Protein AF-A0A7V7HAX6-F1 (afdb_monomer_lite)

Foldseek 3Di:
DDAAPPPRDDDPDDDPHDHDPVVVVVVVVVVVVVVVVVVVVVVVVVVVVVVVVVVVVLVVVCVVCVVDDPPDPDDPDDDDDDDDDDDDDDDPDVCPPVPPPDDVVVVVVSVVCVVVVFDKDWDQPFDADFDQDPVGDTDGDGDTDIDGDHPVVVVVVVVVVVVVVVVVVVVVVVVVVVVVVVVVVVVVVVVVPDDWDWDAQPPPRHIFIPVPFDQDPPPRFGADPVRGGPVPDPVD

Structure (mmCIF, N/CA/C/O backbone):
data_AF-A0A7V7HAX6-F1
#
_entry.id   AF-A0A7V7HAX6-F1
#
loop_
_atom_site.group_PDB
_atom_site.id
_atom_site.type_symbol
_atom_site.label_atom_id
_atom_site.label_alt_id
_atom_site.label_comp_id
_atom_site.label_asym_id
_atom_site.label_entity_id
_atom_site.label_seq_id
_atom_site.pdbx_PDB_ins_code
_atom_site.Cartn_x
_atom_site.Cartn_y
_atom_site.Cartn_z
_atom_site.occupancy
_atom_site.B_iso_or_equiv
_atom_site.auth_seq_id
_atom_site.auth_comp_id
_atom_site.auth_asym_id
_atom_site.auth_atom_id
_atom_site.pdbx_PDB_model_num
ATOM 1 N N . MET A 1 1 ? 20.028 37.940 -22.595 1.00 77.94 1 MET A N 1
ATOM 2 C CA . MET A 1 1 ? 19.256 37.686 -21.357 1.00 77.94 1 MET A CA 1
ATOM 3 C C . MET A 1 1 ? 17.953 37.010 -21.731 1.00 77.94 1 MET A C 1
ATOM 5 O O . MET A 1 1 ? 17.317 37.457 -22.677 1.00 77.94 1 MET A O 1
ATOM 9 N N . TYR A 1 2 ? 17.578 35.944 -21.029 1.00 89.44 2 TYR A N 1
ATOM 10 C CA . TYR A 1 2 ? 16.355 35.184 -21.309 1.00 89.44 2 TYR A CA 1
ATOM 11 C C . TYR A 1 2 ? 15.263 35.606 -20.323 1.00 89.44 2 TYR A C 1
ATOM 13 O O . TYR A 1 2 ? 15.581 36.102 -19.244 1.00 89.44 2 TYR A O 1
ATOM 21 N N . LYS A 1 3 ? 13.986 35.453 -20.682 1.00 93.25 3 LYS A N 1
ATOM 22 C CA . LYS A 1 3 ? 12.850 35.737 -19.789 1.00 93.25 3 LYS A CA 1
ATOM 23 C C . LYS A 1 3 ? 12.198 34.426 -19.361 1.00 93.25 3 LYS A C 1
ATOM 25 O O . LYS A 1 3 ? 11.996 33.544 -20.189 1.00 93.25 3 LYS A O 1
ATOM 30 N N . CYS A 1 4 ? 11.857 34.313 -18.081 1.00 92.94 4 CYS A N 1
ATOM 31 C CA . CYS A 1 4 ? 11.078 33.201 -17.550 1.00 92.94 4 CYS A CA 1
ATOM 32 C C . CYS A 1 4 ? 9.715 33.145 -18.245 1.00 92.94 4 CYS A C 1
ATOM 34 O O . CYS A 1 4 ? 8.978 34.129 -18.211 1.00 92.94 4 CYS A O 1
ATOM 36 N N . ILE A 1 5 ? 9.344 31.990 -18.800 1.00 93.69 5 ILE A N 1
ATOM 37 C CA . ILE A 1 5 ? 8.052 31.818 -19.489 1.00 93.69 5 ILE A CA 1
ATOM 38 C C . ILE A 1 5 ? 6.854 32.083 -18.568 1.00 93.69 5 ILE A C 1
ATOM 40 O O . ILE A 1 5 ? 5.837 32.596 -19.022 1.00 93.69 5 ILE A O 1
ATOM 44 N N . LYS A 1 6 ? 6.958 31.750 -17.275 1.00 91.56 6 LYS A N 1
ATOM 45 C CA . LYS A 1 6 ? 5.835 31.889 -16.335 1.00 91.56 6 LYS A CA 1
ATOM 46 C C . LYS A 1 6 ? 5.646 33.309 -15.801 1.00 91.56 6 LYS A C 1
ATOM 48 O O . LYS A 1 6 ? 4.515 33.755 -15.683 1.00 91.56 6 LYS A O 1
ATOM 53 N N . CYS A 1 7 ? 6.726 33.998 -15.430 1.00 94.44 7 CYS A N 1
ATOM 54 C CA . CYS A 1 7 ? 6.638 35.286 -14.723 1.00 94.44 7 CYS A CA 1
ATOM 55 C C . CYS A 1 7 ? 7.358 36.449 -15.416 1.00 94.44 7 CYS A C 1
ATOM 57 O O . CYS A 1 7 ? 7.378 37.554 -14.888 1.00 94.44 7 CYS A O 1
ATOM 59 N N . GLY A 1 8 ? 8.012 36.215 -16.557 1.00 93.25 8 GLY A N 1
ATOM 60 C CA . GLY A 1 8 ? 8.711 37.248 -17.327 1.00 93.25 8 GLY A CA 1
ATOM 61 C C . GLY A 1 8 ? 10.043 37.741 -16.744 1.00 93.25 8 GLY A C 1
ATOM 62 O O . GLY A 1 8 ? 10.732 38.507 -17.419 1.00 93.25 8 GLY A O 1
ATOM 63 N N . LYS A 1 9 ? 10.444 37.304 -15.538 1.00 95.06 9 LYS A N 1
ATOM 64 C CA . LYS A 1 9 ? 11.720 37.694 -14.900 1.00 95.06 9 LYS A CA 1
ATOM 65 C C . LYS A 1 9 ? 12.932 37.302 -15.753 1.00 95.06 9 LYS A C 1
ATOM 67 O O . LYS A 1 9 ? 12.943 36.228 -16.355 1.00 95.06 9 LYS A O 1
ATOM 72 N N . LEU A 1 10 ? 13.959 38.154 -15.770 1.00 94.94 10 LEU A N 1
ATOM 73 C CA . LEU A 1 10 ? 15.209 37.886 -16.483 1.00 94.94 10 LEU A CA 1
ATOM 74 C C . LEU A 1 10 ? 15.988 36.757 -15.797 1.00 94.94 10 LEU A C 1
ATOM 76 O O . LEU A 1 10 ? 16.133 36.734 -14.578 1.00 94.94 10 LEU A O 1
ATOM 80 N N . ILE A 1 11 ? 16.484 35.820 -16.595 1.00 93.75 11 ILE A N 1
ATOM 81 C CA . ILE A 1 11 ? 17.249 34.648 -16.173 1.00 93.75 11 ILE A CA 1
ATOM 82 C C . ILE A 1 11 ? 18.571 34.601 -16.942 1.00 93.75 11 ILE A C 1
ATOM 84 O O . ILE A 1 11 ? 18.633 34.866 -18.148 1.00 93.75 11 ILE A O 1
ATOM 88 N N . ASN A 1 12 ? 19.636 34.257 -16.218 1.00 89.50 12 ASN A N 1
ATOM 89 C CA . ASN A 1 12 ? 21.004 34.243 -16.742 1.00 89.50 12 ASN A CA 1
ATOM 90 C C . ASN A 1 12 ? 21.348 32.959 -17.511 1.00 89.50 12 ASN A C 1
ATOM 92 O O . ASN A 1 12 ? 22.416 32.878 -18.108 1.00 89.50 12 ASN A O 1
ATOM 96 N N . ILE A 1 13 ? 20.454 31.967 -17.520 1.00 81.69 13 ILE A N 1
ATOM 97 C CA . ILE A 1 13 ? 20.690 30.666 -18.150 1.00 81.69 13 ILE A CA 1
ATOM 98 C C . ILE A 1 13 ? 20.006 30.640 -19.527 1.00 81.69 13 ILE A C 1
ATOM 100 O O . ILE A 1 13 ? 18.793 30.862 -19.597 1.00 81.69 13 ILE A O 1
ATOM 104 N N . PRO A 1 14 ? 20.744 30.369 -20.618 1.00 78.50 14 PRO A N 1
ATOM 105 C CA . PRO A 1 14 ? 20.179 30.251 -21.954 1.00 78.50 14 PRO A CA 1
ATOM 106 C C . PRO A 1 14 ? 19.340 28.983 -22.100 1.00 78.50 14 PRO A C 1
ATOM 108 O O . PRO A 1 14 ? 19.866 27.877 -22.161 1.00 78.50 14 PRO A O 1
ATOM 111 N N . SER A 1 15 ? 18.019 29.141 -22.165 1.00 81.12 15 SER A N 1
ATOM 112 C CA . SER A 1 15 ? 17.103 28.077 -22.575 1.00 81.12 15 SER A CA 1
ATOM 113 C C . SER A 1 15 ? 15.781 28.675 -23.039 1.00 81.12 15 SER A C 1
ATOM 115 O O . SER A 1 15 ? 15.213 29.552 -22.387 1.00 81.12 15 SER A O 1
ATOM 117 N N . HIS A 1 16 ? 15.279 28.167 -24.165 1.00 76.44 16 HIS A N 1
ATOM 118 C CA . HIS A 1 16 ? 13.993 28.568 -24.734 1.00 76.44 16 HIS A CA 1
ATOM 119 C C . HIS A 1 16 ? 12.799 28.190 -23.847 1.00 76.44 16 HIS A C 1
ATOM 121 O O . HIS A 1 16 ? 11.740 28.777 -24.015 1.00 76.44 16 HIS A O 1
ATOM 127 N N . ASN A 1 17 ? 12.983 27.279 -22.881 1.00 83.75 17 ASN A N 1
ATOM 128 C CA . ASN A 1 17 ? 11.943 26.795 -21.967 1.00 83.75 17 ASN A CA 1
ATOM 129 C C . ASN A 1 17 ? 12.276 27.040 -20.485 1.00 83.75 17 ASN A C 1
ATOM 131 O O . ASN A 1 17 ? 11.742 26.363 -19.607 1.00 83.75 17 ASN A O 1
ATOM 135 N N . ALA A 1 18 ? 13.193 27.956 -20.168 1.00 84.62 18 ALA A N 1
ATOM 136 C CA . ALA A 1 18 ? 13.604 28.138 -18.782 1.00 84.62 18 ALA A CA 1
ATOM 137 C C . ALA A 1 18 ? 12.524 28.828 -17.928 1.00 84.62 18 ALA A C 1
ATOM 139 O O . ALA A 1 18 ? 12.100 29.958 -18.174 1.00 84.62 18 ALA A O 1
ATOM 140 N N . THR A 1 19 ? 12.123 28.145 -16.859 1.00 88.31 19 THR A N 1
ATOM 141 C CA . THR A 1 19 ? 11.412 28.713 -15.708 1.00 88.31 19 THR A CA 1
ATOM 142 C C . THR A 1 19 ? 12.408 29.183 -14.651 1.00 88.31 19 THR A C 1
ATOM 144 O O . THR A 1 19 ? 13.382 28.489 -14.368 1.00 88.31 19 THR A O 1
ATOM 147 N N . CYS A 1 20 ? 12.164 30.341 -14.031 1.00 91.38 20 CYS A N 1
ATOM 148 C CA . CYS A 1 20 ? 12.994 30.808 -12.921 1.00 91.38 20 CYS A CA 1
ATOM 149 C C . CYS A 1 20 ? 12.817 29.921 -11.676 1.00 91.38 20 CYS A C 1
ATOM 151 O O . CYS A 1 20 ? 11.781 29.277 -11.494 1.00 91.38 20 CYS A O 1
ATOM 153 N N . GLN A 1 21 ? 13.824 29.926 -10.800 1.00 87.94 21 GLN A N 1
ATOM 154 C CA . GLN A 1 21 ? 13.854 29.106 -9.586 1.00 87.94 21 GLN A CA 1
ATOM 155 C C . GLN A 1 21 ? 12.632 29.336 -8.685 1.00 87.94 21 GLN A C 1
ATOM 157 O O . GLN A 1 21 ? 12.064 28.378 -8.173 1.00 87.94 21 GLN A O 1
ATOM 162 N N . GLU A 1 22 ? 12.170 30.580 -8.552 1.00 88.38 22 GLU A N 1
ATOM 163 C CA . GLU A 1 22 ? 10.963 30.902 -7.782 1.00 88.38 22 GLU A CA 1
ATOM 164 C C . GLU A 1 22 ? 9.704 30.244 -8.362 1.00 88.38 22 GLU A C 1
ATOM 166 O O . GLU A 1 22 ? 8.921 29.661 -7.620 1.00 88.38 22 GLU A O 1
ATOM 171 N N . CYS A 1 23 ? 9.518 30.272 -9.686 1.00 86.75 23 CYS A N 1
ATOM 172 C CA . CYS A 1 23 ? 8.376 29.622 -10.333 1.00 86.75 23 CYS A CA 1
ATOM 173 C C . CYS A 1 23 ? 8.437 28.093 -10.227 1.00 86.75 23 CYS A C 1
ATOM 175 O O . CYS A 1 23 ? 7.394 27.441 -10.155 1.00 86.75 23 CYS A O 1
ATOM 177 N N . VAL A 1 24 ? 9.642 27.517 -10.213 1.00 88.88 24 VAL A N 1
ATOM 178 C CA . VAL A 1 24 ? 9.836 26.084 -9.953 1.00 88.88 24 VAL A CA 1
ATOM 179 C C . VAL A 1 24 ? 9.439 25.753 -8.513 1.00 88.88 24 VAL A C 1
ATOM 181 O O . VAL A 1 24 ? 8.659 24.826 -8.294 1.00 88.88 24 VAL A O 1
ATOM 184 N N . LEU A 1 25 ? 9.896 26.541 -7.537 1.00 86.19 25 LEU A N 1
ATOM 185 C CA . LEU A 1 25 ? 9.540 26.364 -6.127 1.00 86.19 25 LEU A CA 1
ATOM 186 C C . LEU A 1 25 ? 8.038 26.557 -5.873 1.00 86.19 25 LEU A C 1
ATOM 188 O O . LEU A 1 25 ? 7.446 25.744 -5.168 1.00 86.19 25 LEU A O 1
ATOM 192 N N . ALA A 1 26 ? 7.408 27.554 -6.501 1.00 85.69 26 ALA A N 1
ATOM 193 C CA . ALA A 1 26 ? 5.964 27.777 -6.421 1.00 85.69 26 ALA A CA 1
ATOM 194 C C . ALA A 1 26 ? 5.180 26.552 -6.918 1.00 85.69 26 ALA A C 1
ATOM 196 O O . ALA A 1 26 ? 4.357 26.015 -6.183 1.00 85.69 26 ALA A O 1
ATOM 197 N N . SER A 1 27 ? 5.529 26.015 -8.096 1.00 86.81 27 SER A N 1
ATOM 198 C CA . SER A 1 27 ? 4.878 24.802 -8.620 1.00 86.81 27 SER A CA 1
ATOM 199 C C . SER A 1 27 ? 5.110 23.555 -7.755 1.00 86.81 27 SER A C 1
ATOM 201 O O . SER A 1 27 ? 4.263 22.666 -7.696 1.00 86.81 27 SER A O 1
ATOM 203 N N . SER A 1 28 ? 6.243 23.485 -7.050 1.00 87.75 28 SER A N 1
ATOM 204 C CA . SER A 1 28 ? 6.523 22.415 -6.088 1.00 87.75 28 SER A CA 1
ATOM 205 C C . SER A 1 28 ? 5.643 22.531 -4.839 1.00 87.75 28 SER A C 1
ATOM 207 O O . SER A 1 28 ? 5.115 21.523 -4.367 1.00 87.75 28 SER A O 1
ATOM 209 N N . ASN A 1 29 ? 5.437 23.746 -4.324 1.00 87.00 29 ASN A N 1
ATOM 210 C CA . ASN A 1 29 ? 4.571 23.991 -3.170 1.00 87.00 29 ASN A CA 1
ATOM 211 C C . ASN A 1 29 ? 3.094 23.743 -3.497 1.00 87.00 29 ASN A C 1
ATOM 213 O O . ASN A 1 29 ? 2.444 23.023 -2.745 1.00 87.00 29 ASN A O 1
ATOM 217 N N . GLU A 1 30 ? 2.603 24.222 -4.643 1.00 89.88 30 GLU A N 1
ATOM 218 C CA . GLU A 1 30 ? 1.242 23.932 -5.125 1.00 89.88 30 GLU A CA 1
ATOM 219 C C . GLU A 1 30 ? 1.003 22.419 -5.226 1.00 89.88 30 GLU A C 1
ATOM 221 O O . GLU A 1 30 ? 0.021 21.895 -4.700 1.00 89.88 30 GLU A O 1
ATOM 226 N N . ARG A 1 31 ? 1.958 21.678 -5.807 1.00 86.06 31 ARG A N 1
ATOM 227 C CA . ARG A 1 31 ? 1.877 20.213 -5.899 1.00 86.06 31 ARG A CA 1
ATOM 228 C C . ARG A 1 31 ? 1.865 19.542 -4.522 1.00 86.06 31 ARG A C 1
ATOM 230 O O . ARG A 1 31 ? 1.155 18.557 -4.331 1.00 86.06 31 ARG A O 1
ATOM 237 N N . LYS A 1 32 ? 2.636 20.046 -3.553 1.00 91.31 32 LYS A N 1
ATOM 238 C CA . LYS A 1 32 ? 2.634 19.533 -2.169 1.00 91.31 32 LYS A CA 1
ATOM 239 C C . LYS A 1 32 ? 1.308 19.800 -1.457 1.00 91.31 32 LYS A C 1
ATOM 241 O O . LYS A 1 32 ? 0.845 18.936 -0.716 1.00 91.31 32 LYS A O 1
ATOM 246 N N . GLU A 1 33 ? 0.708 20.970 -1.648 1.00 94.06 33 GLU A N 1
ATOM 247 C CA . GLU A 1 33 ? -0.605 21.294 -1.081 1.00 94.06 33 GLU A CA 1
ATOM 248 C C . GLU A 1 33 ? -1.712 20.442 -1.700 1.00 94.06 33 GLU A C 1
ATOM 250 O O . GLU A 1 33 ? -2.544 19.904 -0.971 1.00 94.06 33 GLU A O 1
ATOM 255 N N . GLU A 1 34 ? -1.667 20.214 -3.014 1.00 93.50 34 GLU A N 1
ATOM 256 C CA . GLU A 1 34 ? -2.608 19.329 -3.700 1.00 93.50 34 GLU A CA 1
ATOM 257 C C . GLU A 1 34 ? -2.522 17.883 -3.178 1.00 93.50 34 GLU A C 1
ATOM 259 O O . GLU A 1 34 ? -3.549 17.248 -2.923 1.00 93.50 34 GLU A O 1
ATOM 264 N N . ILE A 1 35 ? -1.303 17.365 -2.968 1.00 91.12 35 ILE A N 1
ATOM 265 C CA . ILE A 1 35 ? -1.082 16.040 -2.363 1.00 91.12 35 ILE A CA 1
ATOM 266 C C . ILE A 1 35 ? -1.671 15.997 -0.948 1.00 91.12 35 ILE A C 1
ATOM 268 O O . ILE A 1 35 ? -2.450 15.095 -0.643 1.00 91.12 35 ILE A O 1
ATOM 272 N N . ARG A 1 36 ? -1.373 16.999 -0.112 1.00 93.94 36 ARG A N 1
ATOM 273 C CA . ARG A 1 36 ? -1.874 17.084 1.269 1.00 93.94 36 ARG A CA 1
ATOM 274 C C . ARG A 1 36 ? -3.402 17.116 1.324 1.00 93.94 36 ARG A C 1
ATOM 276 O O . ARG A 1 36 ? -4.006 16.401 2.119 1.00 93.94 36 ARG A O 1
ATOM 283 N N . TRP A 1 37 ? -4.037 17.897 0.451 1.00 94.69 37 TRP A N 1
ATOM 284 C CA . TRP A 1 37 ? -5.495 17.971 0.355 1.00 94.69 37 TRP A CA 1
ATOM 285 C C . TRP A 1 37 ? -6.114 16.634 -0.081 1.00 94.69 37 TRP A C 1
ATOM 287 O O . TRP A 1 37 ? -7.119 16.196 0.485 1.00 94.69 37 TRP A O 1
ATOM 297 N N . LYS A 1 38 ? -5.497 15.938 -1.048 1.00 93.56 38 LYS A N 1
ATOM 298 C CA . LYS A 1 38 ? -5.923 14.593 -1.476 1.00 93.56 38 LYS A CA 1
ATOM 299 C C . LYS A 1 38 ? -5.808 13.572 -0.340 1.00 93.56 38 LYS A C 1
ATOM 301 O O . LYS A 1 38 ? -6.722 12.765 -0.156 1.00 93.56 38 LYS A O 1
ATOM 306 N N . GLU A 1 39 ? -4.730 13.621 0.440 1.00 91.62 39 GLU A N 1
ATOM 307 C CA . GLU A 1 39 ? -4.530 12.762 1.612 1.00 91.62 39 GLU A CA 1
ATOM 308 C C . GLU A 1 39 ? -5.562 13.039 2.710 1.00 91.62 39 GLU A C 1
ATOM 310 O O . GLU A 1 39 ? -6.182 12.104 3.218 1.00 91.62 39 GLU A O 1
ATOM 315 N N . GLU A 1 40 ? -5.826 14.308 3.029 1.00 93.31 40 GLU A N 1
ATOM 316 C CA . GLU A 1 40 ? -6.826 14.685 4.029 1.00 93.31 40 GLU A CA 1
ATOM 317 C C . GLU A 1 40 ? -8.239 14.253 3.613 1.00 93.31 40 GLU A C 1
ATOM 319 O O . GLU A 1 40 ? -8.981 13.662 4.404 1.00 93.31 40 GLU A O 1
ATOM 324 N N . LYS A 1 41 ? -8.603 14.465 2.343 1.00 94.62 41 LYS A N 1
ATOM 325 C CA . LYS A 1 41 ? -9.879 13.999 1.790 1.00 94.62 41 LYS A CA 1
ATOM 326 C C . LYS A 1 41 ? -9.999 12.474 1.870 1.00 94.62 41 LYS A C 1
ATOM 328 O O . LYS A 1 41 ? -11.043 11.967 2.279 1.00 94.62 41 LYS A O 1
ATOM 333 N N . SER A 1 42 ? -8.929 11.745 1.550 1.00 92.81 42 SER A N 1
ATOM 334 C CA . SER A 1 42 ? -8.864 10.285 1.689 1.00 92.81 42 SER A CA 1
ATOM 335 C C . SER A 1 42 ? -9.031 9.836 3.147 1.00 92.81 42 SER A C 1
ATOM 337 O O . SER A 1 42 ? -9.803 8.917 3.427 1.00 92.81 42 SER A O 1
ATOM 339 N N . MET A 1 43 ? -8.399 10.525 4.105 1.00 88.56 43 MET A N 1
ATOM 340 C CA . MET A 1 43 ? -8.563 10.250 5.537 1.00 88.56 43 MET A CA 1
ATOM 341 C C . MET A 1 43 ? -9.994 10.495 6.028 1.00 88.56 43 MET A C 1
ATOM 343 O O . MET A 1 43 ? -10.522 9.678 6.787 1.00 88.56 43 MET A O 1
ATOM 347 N N . ARG A 1 44 ? -10.653 11.572 5.579 1.00 86.62 44 ARG A N 1
ATOM 348 C CA . ARG A 1 44 ? -12.062 11.850 5.917 1.00 86.62 44 ARG A CA 1
ATOM 349 C C . ARG A 1 44 ? -12.990 10.761 5.380 1.00 86.62 44 ARG A C 1
ATOM 351 O O . ARG A 1 44 ? -13.843 10.272 6.118 1.00 86.62 44 ARG A O 1
ATOM 358 N N . ILE A 1 45 ? -12.775 10.328 4.137 1.00 89.62 45 ILE A N 1
ATOM 359 C CA . ILE A 1 45 ? -13.531 9.237 3.509 1.00 89.62 45 ILE A CA 1
ATOM 360 C C . ILE A 1 45 ? -13.329 7.923 4.282 1.00 89.62 45 ILE A C 1
ATOM 362 O O . ILE A 1 45 ? -14.310 7.293 4.674 1.00 89.62 45 ILE A O 1
ATOM 366 N N . ARG A 1 46 ? -12.082 7.536 4.590 1.00 87.19 46 ARG A N 1
ATOM 367 C CA . ARG A 1 46 ? -11.784 6.333 5.396 1.00 87.19 46 ARG A CA 1
ATOM 368 C C . ARG A 1 46 ? -12.412 6.393 6.788 1.00 87.19 46 ARG A C 1
ATOM 370 O O . ARG A 1 46 ? -12.959 5.400 7.253 1.00 87.19 46 ARG A O 1
ATOM 377 N N . SER A 1 47 ? -12.372 7.556 7.437 1.00 81.38 47 SER A N 1
ATOM 378 C CA . SER A 1 47 ? -12.990 7.760 8.754 1.00 81.38 47 SER A CA 1
ATOM 379 C C . SER A 1 47 ? -14.511 7.617 8.695 1.00 81.38 47 SER A C 1
ATOM 381 O O . SER A 1 47 ? -15.103 7.028 9.594 1.00 81.38 47 SER A O 1
ATOM 383 N N . SER A 1 48 ? -15.142 8.103 7.622 1.00 83.88 48 SER A N 1
ATOM 384 C CA . SER A 1 48 ? -16.572 7.910 7.377 1.00 83.88 48 SER A CA 1
ATOM 385 C C . SER A 1 48 ? -16.925 6.439 7.152 1.00 83.88 48 SER A C 1
ATOM 387 O O . SER A 1 48 ? -17.882 5.953 7.748 1.00 83.88 48 SER A O 1
ATOM 389 N N . TYR A 1 49 ? -16.147 5.713 6.342 1.00 88.38 49 TYR A N 1
ATOM 390 C CA . TYR A 1 49 ? -16.353 4.277 6.129 1.00 88.38 49 TYR A CA 1
ATOM 391 C C . TYR A 1 49 ? -16.201 3.477 7.422 1.00 88.38 49 TYR A C 1
ATOM 393 O O . TYR A 1 49 ? -17.078 2.680 7.732 1.00 88.38 49 TYR A O 1
ATOM 401 N N . ARG A 1 50 ? -15.168 3.757 8.226 1.00 84.62 50 ARG A N 1
ATOM 402 C CA . ARG A 1 50 ? -14.966 3.091 9.520 1.00 84.62 50 ARG A CA 1
ATOM 403 C C . ARG A 1 50 ? -16.111 3.362 10.498 1.00 84.62 50 ARG A C 1
ATOM 405 O O . ARG A 1 50 ? -16.526 2.457 11.209 1.00 84.62 50 ARG A O 1
ATOM 412 N N . ARG A 1 51 ? -16.655 4.586 10.532 1.00 75.56 51 ARG A N 1
ATOM 413 C CA . ARG A 1 51 ? -17.858 4.884 11.332 1.00 75.56 51 ARG A CA 1
ATOM 414 C C . ARG A 1 51 ? -19.057 4.064 10.864 1.00 75.56 51 ARG A C 1
ATOM 416 O O . ARG A 1 51 ? -19.749 3.500 11.700 1.00 75.56 51 ARG A O 1
ATOM 423 N N . ASN A 1 52 ? -19.283 3.978 9.554 1.00 79.44 52 ASN A N 1
ATOM 424 C CA . ASN A 1 52 ? -20.388 3.195 9.001 1.00 79.44 52 ASN A CA 1
ATOM 425 C C . ASN A 1 52 ? -20.225 1.694 9.278 1.00 79.44 52 ASN A C 1
ATOM 427 O O . ASN A 1 52 ? -21.203 1.033 9.604 1.00 79.44 52 ASN A O 1
ATOM 431 N N . GLU A 1 53 ? -19.002 1.173 9.208 1.00 83.19 53 GLU A N 1
ATOM 432 C CA . GLU A 1 53 ? -18.677 -0.215 9.548 1.00 83.19 53 GLU A CA 1
ATOM 433 C C . GLU A 1 53 ? -18.969 -0.515 11.024 1.00 83.19 53 GLU A C 1
ATOM 435 O O . GLU A 1 53 ? -19.672 -1.475 11.321 1.00 83.19 53 GLU A O 1
ATOM 440 N N . ILE A 1 54 ? -18.550 0.368 11.940 1.00 72.88 54 ILE A N 1
ATOM 441 C CA . ILE A 1 54 ? -18.876 0.260 13.372 1.00 72.88 54 ILE A CA 1
ATOM 442 C C . ILE A 1 54 ? -20.394 0.309 13.595 1.00 72.88 54 ILE A C 1
ATOM 444 O O . ILE A 1 54 ? -20.928 -0.480 14.368 1.00 72.88 54 ILE A O 1
ATOM 448 N N . ILE A 1 55 ? -21.112 1.206 12.908 1.00 71.00 55 ILE A N 1
ATOM 449 C CA . ILE A 1 55 ? -22.579 1.284 12.996 1.00 71.00 55 ILE A CA 1
ATOM 450 C C . ILE A 1 55 ? -23.222 -0.032 12.539 1.00 71.00 55 ILE A C 1
ATOM 452 O O . ILE A 1 55 ? -24.168 -0.496 13.173 1.00 71.00 55 ILE A O 1
ATOM 456 N N . LEU A 1 56 ? -22.727 -0.642 11.459 1.00 80.38 56 LEU A N 1
ATOM 457 C CA . LEU A 1 56 ? -23.226 -1.929 10.971 1.00 80.38 56 LEU A CA 1
ATOM 458 C C . LEU A 1 56 ? -22.907 -3.074 11.937 1.00 80.38 56 LEU A C 1
ATOM 460 O O . LEU A 1 56 ? -23.786 -3.890 12.195 1.00 80.38 56 LEU A O 1
ATOM 464 N N . GLU A 1 57 ? -21.708 -3.107 12.518 1.00 77.44 57 GLU A N 1
ATOM 465 C CA . GLU A 1 57 ? -21.326 -4.101 13.528 1.00 77.44 57 GLU A CA 1
ATOM 466 C C . GLU A 1 57 ? -22.204 -3.991 14.783 1.00 77.44 57 GLU A C 1
ATOM 468 O O . GLU A 1 57 ? -22.664 -4.999 15.316 1.00 77.44 57 GLU A O 1
ATOM 473 N N . ILE A 1 58 ? -22.497 -2.766 15.232 1.00 67.19 58 ILE A N 1
ATOM 474 C CA . ILE A 1 58 ? -23.426 -2.520 16.340 1.00 67.19 58 ILE A CA 1
ATOM 475 C C . ILE A 1 58 ? -24.829 -3.014 15.975 1.00 67.19 58 ILE A C 1
ATOM 477 O O . ILE A 1 58 ? -25.446 -3.714 16.774 1.00 67.19 58 ILE A O 1
ATOM 481 N N . LYS A 1 59 ? -25.329 -2.703 14.771 1.00 68.88 59 LYS A N 1
ATOM 482 C CA . LYS A 1 59 ? -26.642 -3.181 14.305 1.00 68.88 59 LYS A CA 1
ATOM 483 C C . LYS A 1 59 ? -26.720 -4.708 14.256 1.00 68.88 59 LYS A C 1
ATOM 485 O O . LYS A 1 59 ? -27.721 -5.267 14.693 1.00 68.88 59 LYS A O 1
ATOM 490 N N . ASP A 1 60 ? -25.679 -5.373 13.763 1.00 75.69 60 ASP A N 1
ATOM 491 C CA . ASP A 1 60 ? -25.595 -6.837 13.710 1.00 75.69 60 ASP A CA 1
ATOM 492 C C . ASP A 1 60 ? -25.564 -7.456 15.115 1.00 75.69 60 ASP A C 1
ATOM 494 O O . ASP A 1 60 ? -26.301 -8.402 15.396 1.00 75.69 60 ASP A O 1
ATOM 498 N N . LYS A 1 61 ? -24.786 -6.877 16.039 1.00 69.81 61 LYS A N 1
ATOM 499 C CA . LYS A 1 61 ? -24.780 -7.300 17.447 1.00 69.81 61 LYS A CA 1
ATOM 500 C C . LYS A 1 61 ? -26.152 -7.121 18.093 1.00 69.81 61 LYS A C 1
ATOM 502 O O . LYS A 1 61 ? -26.617 -8.045 18.745 1.00 69.81 61 LYS A O 1
ATOM 507 N N . ILE A 1 62 ? -26.831 -5.995 17.865 1.00 62.06 62 ILE A N 1
ATOM 508 C CA . ILE A 1 62 ? -28.199 -5.770 18.361 1.00 62.06 62 ILE A CA 1
ATOM 509 C C . ILE A 1 62 ? -29.158 -6.828 17.804 1.00 62.06 62 ILE A C 1
ATOM 511 O O . ILE A 1 62 ? -29.905 -7.424 18.576 1.00 62.06 62 ILE A O 1
ATOM 515 N N . ALA A 1 63 ? -29.110 -7.104 16.497 1.00 66.12 63 ALA A N 1
ATOM 516 C CA . ALA A 1 63 ? -29.962 -8.113 15.869 1.00 66.12 63 ALA A CA 1
ATOM 517 C C . ALA A 1 63 ? -29.746 -9.508 16.483 1.00 66.12 63 ALA A C 1
ATOM 519 O O . ALA A 1 63 ? -30.709 -10.216 16.770 1.00 66.12 63 ALA A O 1
ATOM 520 N N . LYS A 1 64 ? -28.492 -9.878 16.763 1.00 71.88 64 LYS A N 1
ATOM 521 C CA . LYS A 1 64 ? -28.144 -11.159 17.396 1.00 71.88 64 LYS A CA 1
ATOM 522 C C . LYS A 1 64 ? -28.557 -11.236 18.867 1.00 71.88 64 LYS A C 1
ATOM 524 O O . LYS A 1 64 ? -29.038 -12.279 19.299 1.00 71.88 64 LYS A O 1
ATOM 529 N N . THR A 1 65 ? -28.408 -10.151 19.629 1.00 60.06 65 THR A N 1
ATOM 530 C CA . THR A 1 65 ? -28.787 -10.112 21.052 1.00 60.06 65 THR A CA 1
ATOM 531 C C . THR A 1 65 ? -30.301 -10.029 21.243 1.00 60.06 65 THR A C 1
ATOM 533 O O . THR A 1 65 ? -30.816 -10.583 22.206 1.00 60.06 65 THR A O 1
ATOM 536 N N . SER A 1 66 ? -31.042 -9.433 20.300 1.00 50.91 66 SER A N 1
ATOM 537 C CA . SER A 1 66 ? -32.515 -9.387 20.339 1.00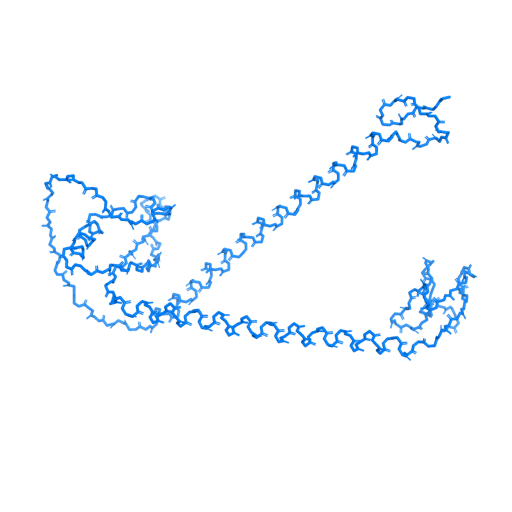 50.91 66 SER A CA 1
ATOM 538 C C . SER A 1 66 ? -33.201 -10.758 20.223 1.00 50.91 66 SER A C 1
ATOM 540 O O . SER A 1 66 ? -34.413 -10.846 20.382 1.00 50.91 66 SER A O 1
ATOM 542 N N . ALA A 1 67 ? -32.435 -11.829 19.990 1.00 46.25 67 ALA A N 1
ATOM 543 C CA . ALA A 1 67 ? -32.908 -13.210 20.040 1.00 46.25 67 ALA A CA 1
ATOM 544 C C . ALA A 1 67 ? -32.798 -13.860 21.439 1.00 46.25 67 ALA A C 1
ATOM 546 O O . ALA A 1 67 ? -33.197 -15.012 21.592 1.00 46.25 67 ALA A O 1
ATOM 547 N N . TRP A 1 68 ? -32.261 -13.165 22.453 1.00 38.22 68 TRP A N 1
ATOM 548 C CA . TRP A 1 68 ? -32.074 -13.705 23.803 1.00 38.22 68 TRP A CA 1
ATOM 549 C C . TRP A 1 68 ? -32.923 -12.969 24.851 1.00 38.22 68 TRP A C 1
ATOM 551 O O . TRP A 1 68 ? -32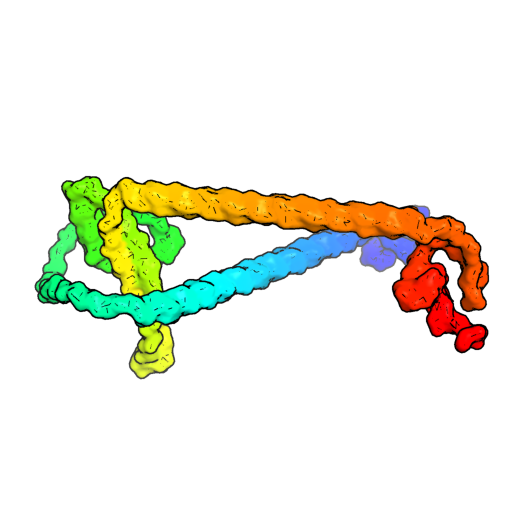.629 -11.841 25.230 1.00 38.22 68 TRP A O 1
ATOM 561 N N . VAL A 1 69 ? -33.925 -13.711 25.339 1.00 36.97 69 VAL A N 1
ATOM 562 C CA . VAL A 1 69 ? -34.568 -13.642 26.663 1.00 36.97 69 VAL A CA 1
ATOM 563 C C . VAL A 1 69 ? -35.383 -12.372 26.954 1.00 36.97 69 VAL A C 1
ATOM 565 O O . VAL A 1 69 ? -34.913 -11.410 27.557 1.00 36.97 69 VAL A O 1
ATOM 568 N N . GLU A 1 70 ? -36.674 -12.434 26.608 1.00 37.22 70 GLU A N 1
ATOM 569 C CA . GLU A 1 70 ? -37.734 -11.799 27.402 1.00 37.22 70 GLU A CA 1
ATOM 570 C C . GLU A 1 70 ? -37.763 -12.469 28.790 1.00 37.22 70 GLU A C 1
ATOM 572 O O . GLU A 1 70 ? -38.561 -13.363 29.053 1.00 37.22 70 GLU A O 1
ATOM 577 N N . GLU A 1 71 ? -36.849 -12.096 29.684 1.00 36.88 71 GLU A N 1
ATOM 578 C CA . GLU A 1 71 ? -37.101 -12.265 31.114 1.00 36.88 71 GLU A CA 1
ATOM 579 C C . GLU A 1 71 ? -37.979 -11.081 31.512 1.00 36.88 71 GLU A C 1
ATOM 581 O O . GLU A 1 71 ? -37.545 -9.926 31.478 1.00 36.88 71 GLU A O 1
ATOM 586 N N . GLU A 1 72 ? -39.248 -11.370 31.803 1.00 31.05 72 GLU A N 1
ATOM 587 C CA . GLU A 1 72 ? -40.203 -10.417 32.360 1.00 31.05 72 GLU A CA 1
ATOM 588 C C . GLU A 1 72 ? -39.634 -9.825 33.655 1.00 31.05 72 GLU A C 1
ATOM 590 O O . GLU A 1 72 ? -39.786 -10.367 34.749 1.00 31.05 72 GLU A O 1
ATOM 595 N N . PHE A 1 73 ? -38.986 -8.669 33.553 1.00 31.98 73 PHE A N 1
ATOM 596 C CA . PHE A 1 73 ? -38.843 -7.794 34.702 1.00 31.98 73 PHE A CA 1
ATOM 597 C C . PHE A 1 73 ? -40.191 -7.120 34.923 1.00 31.98 73 PHE A C 1
ATOM 599 O O . PHE A 1 73 ? -40.618 -6.290 34.116 1.00 31.98 73 PHE A O 1
ATOM 606 N N . SER A 1 74 ? -40.859 -7.482 36.020 1.00 30.23 74 SER A N 1
ATOM 607 C CA . SER A 1 74 ? -42.084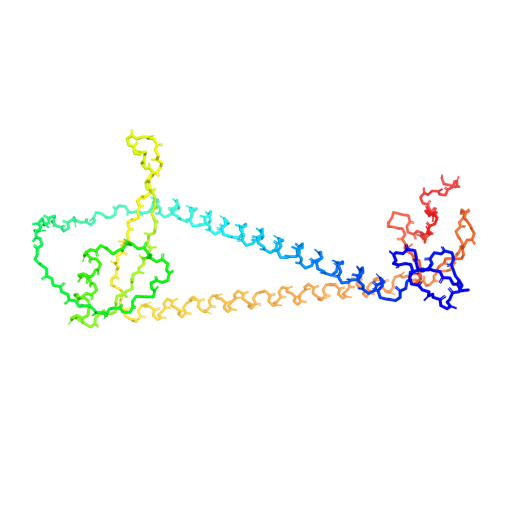 -6.825 36.469 1.00 30.23 74 SER A CA 1
ATOM 608 C C . SER A 1 74 ? -41.885 -5.305 36.473 1.00 30.23 74 SER A C 1
ATOM 610 O O . SER A 1 74 ? -40.923 -4.823 37.083 1.00 30.23 74 SER A O 1
ATOM 612 N N . PRO A 1 75 ? -42.760 -4.529 35.813 1.00 30.38 75 PRO A N 1
ATOM 613 C CA . PRO A 1 75 ? -42.647 -3.083 35.820 1.00 30.38 75 PRO A CA 1
ATOM 614 C C . PRO A 1 75 ? -42.822 -2.590 37.257 1.00 30.38 75 PRO A C 1
ATOM 616 O O . PRO A 1 75 ? -43.850 -2.829 37.891 1.00 30.38 75 PRO A O 1
ATOM 619 N N . LEU A 1 76 ? -41.811 -1.895 37.784 1.00 29.91 76 LEU A N 1
ATOM 620 C CA . LEU A 1 76 ? -42.021 -1.034 38.941 1.00 29.91 76 LEU A CA 1
ATOM 621 C C . LEU A 1 76 ? -43.057 0.012 38.517 1.00 29.91 76 LEU A C 1
ATOM 623 O O . LEU A 1 76 ? -42.849 0.734 37.544 1.00 29.91 76 LEU A O 1
ATOM 627 N N . SER A 1 77 ? -44.191 -0.006 39.213 1.00 31.81 77 SER A N 1
ATOM 628 C CA . SER A 1 77 ? -45.395 0.798 38.994 1.00 31.81 77 SER A CA 1
ATOM 629 C C . SER A 1 77 ? -45.115 2.211 38.479 1.00 31.81 77 SER A C 1
ATOM 631 O O . SER A 1 77 ? -44.323 2.939 39.082 1.00 31.81 77 SER A O 1
ATOM 633 N N . GLU A 1 78 ? -45.824 2.614 37.421 1.00 28.94 78 GLU A N 1
ATOM 634 C CA . GLU A 1 78 ? -45.919 4.007 36.982 1.00 28.94 78 GLU A CA 1
ATOM 635 C C . GLU A 1 78 ? -46.431 4.867 38.143 1.00 28.94 78 GLU A C 1
ATOM 637 O O . GLU A 1 78 ? -47.555 4.699 38.616 1.00 28.94 78 GLU A O 1
ATOM 642 N N . VAL A 1 79 ? -45.594 5.782 38.629 1.00 28.12 79 VAL A N 1
ATOM 643 C CA . VAL A 1 79 ? -46.005 6.789 39.605 1.00 28.12 79 VAL A CA 1
ATOM 644 C C . VAL A 1 79 ? -45.951 8.148 38.914 1.00 28.12 79 VAL A C 1
ATOM 646 O O . VAL A 1 79 ? -44.874 8.704 38.709 1.00 28.12 79 VAL A O 1
ATOM 649 N N . GLU A 1 80 ? -47.114 8.690 38.549 1.00 25.27 80 GLU A N 1
ATOM 650 C CA . GLU A 1 80 ? -47.238 10.074 38.083 1.00 25.27 80 GLU A CA 1
ATOM 651 C C . GLU A 1 80 ? -46.991 11.040 39.253 1.00 25.27 80 GLU A C 1
ATOM 653 O O . GLU A 1 80 ? -47.717 11.024 40.247 1.00 25.27 80 GLU A O 1
ATOM 658 N N . PHE A 1 81 ? -45.999 11.928 39.136 1.00 26.88 81 PHE A N 1
ATOM 659 C CA . PHE A 1 81 ? -45.814 13.038 40.076 1.00 26.88 81 PHE A CA 1
ATOM 660 C C . PHE A 1 81 ? -45.607 14.366 39.347 1.00 26.88 81 PHE A C 1
ATOM 662 O O . PHE A 1 81 ? -44.852 14.462 38.384 1.00 26.88 81 PHE A O 1
ATOM 669 N N . ARG A 1 82 ? -46.286 15.412 39.837 1.00 28.70 82 ARG A N 1
ATOM 670 C CA . ARG A 1 82 ? -46.154 16.800 39.362 1.00 28.70 82 ARG A CA 1
ATOM 671 C C . ARG A 1 82 ? -45.027 17.537 40.110 1.00 28.70 82 ARG A C 1
ATOM 673 O O . ARG A 1 82 ? -44.882 17.328 41.316 1.00 28.70 82 ARG A O 1
ATOM 680 N N . PRO A 1 83 ? -44.267 18.428 39.446 1.00 29.05 83 PRO A N 1
ATOM 681 C CA . PRO A 1 83 ? -42.986 18.915 39.957 1.00 29.05 83 PRO A CA 1
ATOM 682 C C . PRO A 1 83 ? -43.107 20.096 40.937 1.00 29.05 83 PRO A C 1
ATOM 684 O O . PRO A 1 83 ? -43.997 20.943 40.825 1.00 29.05 83 PRO A O 1
ATOM 687 N N . LYS A 1 84 ? -42.140 20.189 41.862 1.00 28.73 84 LYS A N 1
ATOM 688 C CA . LYS A 1 84 ? -41.756 21.419 42.578 1.00 28.73 84 LYS A CA 1
ATOM 689 C C . LYS A 1 84 ? -40.249 21.646 42.417 1.00 28.73 84 LYS A C 1
ATOM 691 O O . LYS A 1 84 ? -39.456 20.732 42.616 1.00 28.73 84 LYS A O 1
ATOM 696 N N . ASN A 1 85 ? -39.899 22.874 42.045 1.00 33.25 85 ASN A N 1
ATOM 697 C CA . ASN A 1 85 ? -38.569 23.326 41.634 1.00 33.25 85 ASN A CA 1
ATOM 698 C C . ASN A 1 85 ? -37.506 23.187 42.732 1.00 33.25 85 ASN A C 1
ATOM 700 O O . ASN A 1 85 ? -37.679 23.768 43.801 1.00 33.25 85 ASN A O 1
ATOM 704 N N . TYR A 1 86 ? -36.367 22.563 42.411 1.00 33.91 86 TYR A N 1
ATOM 705 C CA . TYR A 1 86 ? -35.111 22.739 43.148 1.00 33.91 86 TYR A CA 1
ATOM 706 C C . TYR A 1 86 ? -33.895 22.725 42.214 1.00 33.91 86 TYR A C 1
ATOM 708 O O . TYR A 1 86 ? -33.843 21.984 41.235 1.00 33.91 86 TYR A O 1
ATOM 716 N N . SER A 1 87 ? -32.922 23.577 42.540 1.00 43.16 87 SER A N 1
ATOM 717 C CA . SER A 1 87 ? -31.616 23.710 41.895 1.00 43.16 87 SER A CA 1
ATOM 718 C C . SER A 1 87 ? -30.529 22.984 42.689 1.00 43.16 87 SER A C 1
ATOM 720 O O . SER A 1 87 ? -30.535 23.104 43.910 1.00 43.16 87 SER A O 1
ATOM 722 N N . SER A 1 88 ? -29.574 22.360 41.991 1.00 38.66 88 SER A N 1
ATOM 723 C CA . SER A 1 88 ? -28.100 22.442 42.163 1.00 38.66 88 SER A CA 1
ATOM 724 C C . SER A 1 88 ? -27.452 21.121 41.694 1.00 38.66 88 SER A C 1
ATOM 726 O O . SER A 1 88 ? -27.914 20.037 42.027 1.00 38.66 88 SER A O 1
ATOM 728 N N . THR A 1 89 ? -26.627 21.171 40.646 1.00 39.12 89 THR A N 1
ATOM 729 C CA . THR A 1 89 ? -25.144 21.150 40.634 1.00 39.12 89 THR A CA 1
ATOM 730 C C . THR A 1 89 ? -24.479 19.827 41.035 1.00 39.12 89 THR A C 1
ATOM 732 O O . THR A 1 89 ? -24.580 19.368 42.167 1.00 39.12 89 THR A O 1
ATOM 735 N N . ASP A 1 90 ? -23.707 19.345 40.055 1.00 32.69 90 ASP A N 1
ATOM 736 C CA . ASP A 1 90 ? -22.506 18.504 40.105 1.00 32.69 90 ASP A CA 1
ATOM 737 C C . ASP A 1 90 ? -22.651 16.983 40.273 1.00 32.69 90 ASP A C 1
ATOM 739 O O . ASP A 1 90 ? -22.299 16.381 41.281 1.00 32.69 90 ASP A O 1
ATOM 743 N N . CYS A 1 91 ? -23.027 16.343 39.158 1.00 34.00 91 CYS A N 1
ATOM 744 C CA . CYS A 1 91 ? -22.572 15.001 38.792 1.00 34.00 91 CYS A CA 1
ATOM 745 C C . CYS A 1 91 ? -21.582 15.110 37.623 1.00 34.00 91 CYS A C 1
ATOM 747 O O . CYS A 1 91 ? -21.916 15.664 36.574 1.00 34.00 91 CYS A O 1
ATOM 749 N N . TYR A 1 92 ? -20.374 14.559 37.781 1.00 36.56 92 TYR A N 1
ATOM 750 C CA . TYR A 1 92 ? -19.362 14.461 36.721 1.00 36.56 92 TYR A CA 1
ATOM 751 C C . TYR A 1 92 ? -19.774 13.402 35.680 1.00 36.56 92 TYR A C 1
ATOM 753 O O . TYR A 1 92 ? -19.214 12.313 35.592 1.00 36.56 92 TYR A O 1
ATOM 761 N N . CYS A 1 93 ? -20.775 13.723 34.863 1.00 39.00 93 CYS A N 1
ATOM 762 C CA . CYS A 1 93 ? -21.012 13.044 33.597 1.00 39.00 93 CYS A CA 1
ATOM 763 C C . CYS A 1 93 ? -20.150 13.735 32.538 1.00 39.00 93 CYS A C 1
ATOM 765 O O . CYS A 1 93 ? -20.262 14.942 32.333 1.00 39.00 93 CYS A O 1
ATOM 767 N N . ASN A 1 94 ? -19.282 12.990 31.852 1.00 35.56 94 ASN A N 1
ATOM 768 C CA . ASN A 1 94 ? -18.455 13.516 30.766 1.00 35.56 94 ASN A CA 1
ATOM 769 C C . ASN A 1 94 ? -19.356 13.794 29.539 1.00 35.56 94 ASN A C 1
ATOM 771 O O . ASN A 1 94 ? -19.464 12.995 28.612 1.00 35.56 94 ASN A O 1
ATOM 775 N N . SER A 1 95 ? -20.087 14.910 29.576 1.00 38.41 95 SER A N 1
ATOM 776 C CA . SER A 1 95 ? -21.241 15.237 28.727 1.00 38.41 95 SER A CA 1
ATOM 777 C C . SER A 1 95 ? -20.877 15.809 27.353 1.00 38.41 95 SER A C 1
ATOM 779 O O . SER A 1 95 ? -21.660 16.542 26.753 1.00 38.41 95 SER A O 1
ATOM 781 N N . ARG A 1 96 ? -19.718 15.457 26.781 1.00 36.69 96 ARG A N 1
ATOM 782 C CA . ARG A 1 96 ? -19.322 16.000 25.466 1.00 36.69 96 ARG A CA 1
ATOM 783 C C . ARG A 1 96 ? -20.183 15.522 24.286 1.00 36.69 96 ARG A C 1
ATOM 785 O O . ARG A 1 96 ? -20.078 16.118 23.222 1.00 36.69 96 ARG A O 1
ATOM 792 N N . TYR A 1 97 ? -21.032 14.504 24.460 1.00 39.19 97 TYR A N 1
ATOM 793 C CA . TYR A 1 97 ? -21.874 13.951 23.382 1.00 39.19 97 TYR A CA 1
ATOM 794 C C . TYR A 1 97 ? -23.373 13.818 23.700 1.00 39.19 97 TYR A C 1
ATOM 796 O O . TYR A 1 97 ? -24.137 13.445 22.816 1.00 39.19 97 TYR A O 1
ATOM 804 N N . LEU A 1 98 ? -23.823 14.152 24.913 1.00 40.47 98 LEU A N 1
ATOM 805 C CA . LEU A 1 98 ? -25.230 14.011 25.328 1.00 40.47 98 LEU A CA 1
ATOM 806 C C . LEU A 1 98 ? -25.913 15.376 25.466 1.00 40.47 98 LEU A C 1
ATOM 808 O O . LEU A 1 98 ? -26.542 15.686 26.475 1.00 40.47 98 LEU A O 1
ATOM 812 N N . GLY A 1 99 ? -25.775 16.214 24.439 1.00 37.78 99 GLY A N 1
ATOM 813 C CA . GLY A 1 99 ? -26.544 17.449 24.347 1.00 37.78 99 GLY A CA 1
ATOM 814 C C . GLY A 1 99 ? -28.040 17.129 24.313 1.00 37.78 99 GLY A C 1
ATOM 815 O O . GLY A 1 99 ? -28.513 16.536 23.349 1.00 37.78 99 GLY A O 1
ATOM 816 N N . SER A 1 100 ? -28.761 17.548 25.358 1.00 44.00 100 SER A N 1
ATOM 817 C CA . SER A 1 100 ? -30.229 17.557 25.539 1.00 44.00 100 SER A CA 1
ATOM 818 C C . SER A 1 100 ? -30.955 16.320 26.096 1.00 44.00 100 SER A C 1
ATOM 820 O O . SER A 1 100 ? -32.150 16.427 26.351 1.00 44.00 100 SER A O 1
ATOM 822 N N . ILE A 1 101 ? -30.291 15.199 26.405 1.00 46.03 101 ILE A N 1
ATOM 823 C CA . ILE A 1 101 ? -30.965 14.030 27.026 1.00 46.03 101 ILE A CA 1
ATOM 824 C C . ILE A 1 101 ? -30.785 14.039 28.551 1.00 46.03 101 ILE A C 1
ATOM 826 O O . ILE A 1 101 ? -30.273 13.094 29.145 1.00 46.03 101 ILE A O 1
ATOM 830 N N . TYR A 1 102 ? -31.171 15.137 29.197 1.00 49.25 102 TYR A N 1
ATOM 831 C CA . TYR A 1 102 ? -31.354 15.154 30.648 1.00 49.25 102 TYR A CA 1
ATOM 832 C C . TYR A 1 102 ? -32.820 14.833 30.932 1.00 49.25 102 TYR A C 1
ATOM 834 O O . TYR A 1 102 ? -33.660 15.727 30.907 1.00 49.25 102 TYR A O 1
ATOM 842 N N . SER A 1 103 ? -33.145 13.559 31.164 1.00 60.91 103 SER A N 1
ATOM 843 C CA . SER A 1 103 ? -34.411 13.227 31.821 1.00 60.91 103 SER A CA 1
ATOM 844 C C . SER A 1 103 ? -34.264 13.469 33.325 1.00 60.91 103 SER A C 1
ATOM 846 O O . SER A 1 103 ? -33.207 13.201 33.904 1.00 60.91 103 SER A O 1
ATOM 848 N N . GLU A 1 104 ? -35.316 13.974 33.971 1.00 58.31 104 GLU A N 1
ATOM 849 C CA . GLU A 1 104 ? -35.373 14.125 35.435 1.00 58.31 104 GLU A CA 1
ATOM 850 C C . GLU A 1 104 ? -35.061 12.795 36.148 1.00 58.31 104 GLU A C 1
ATOM 852 O O . GLU A 1 104 ? -34.403 12.778 37.189 1.00 58.31 104 GLU A O 1
ATOM 857 N N . ASP A 1 105 ? -35.420 11.671 35.521 1.00 55.53 105 ASP A N 1
ATOM 858 C CA . ASP A 1 105 ? -35.129 10.319 36.000 1.00 55.53 105 ASP A CA 1
ATOM 859 C C . ASP A 1 105 ? -33.630 10.019 36.098 1.00 55.53 105 ASP A C 1
ATOM 861 O O . ASP A 1 105 ? -33.190 9.380 37.058 1.00 55.53 105 ASP A O 1
ATOM 865 N N . LEU A 1 106 ? -32.817 10.498 35.148 1.00 61.12 106 LEU A N 1
ATOM 866 C CA . LEU A 1 106 ? -31.364 10.331 35.205 1.00 61.12 106 LEU A CA 1
ATOM 867 C C . LEU A 1 106 ? -30.777 11.130 36.367 1.00 61.12 106 LEU A C 1
ATOM 869 O O . LEU A 1 106 ? -29.983 10.599 37.142 1.00 61.12 106 LEU A O 1
ATOM 873 N N . ALA A 1 107 ? -31.190 12.390 36.510 1.00 65.12 107 ALA A N 1
ATOM 874 C CA . ALA A 1 107 ? -30.728 13.242 37.601 1.00 65.12 107 ALA A CA 1
ATOM 875 C C . ALA A 1 107 ? -31.071 12.622 38.967 1.00 65.12 107 ALA A C 1
ATOM 877 O O . ALA A 1 107 ? -30.211 12.544 39.846 1.00 65.12 107 ALA A O 1
ATOM 878 N N . ARG A 1 108 ? -32.290 12.088 39.111 1.00 63.94 108 ARG A N 1
ATOM 879 C CA . ARG A 1 108 ? -32.752 11.409 40.326 1.00 63.94 108 ARG A CA 1
ATOM 880 C C . ARG A 1 108 ? -31.998 10.107 40.598 1.00 63.94 108 ARG A C 1
ATOM 882 O O . ARG A 1 108 ? -31.612 9.859 41.737 1.00 63.94 108 ARG A O 1
ATOM 889 N N . THR A 1 109 ? -31.754 9.294 39.572 1.00 61.28 109 THR A N 1
ATOM 890 C CA . THR A 1 109 ? -30.991 8.039 39.702 1.00 61.28 109 THR A CA 1
ATOM 891 C C . THR A 1 109 ? -29.554 8.322 40.143 1.00 61.28 109 THR A C 1
ATOM 893 O O . THR A 1 109 ? -29.062 7.691 41.078 1.00 61.28 109 THR A O 1
ATOM 896 N N . CYS A 1 110 ? -28.914 9.334 39.547 1.00 60.94 110 CYS A N 1
ATOM 897 C CA . CYS A 1 110 ? -27.597 9.823 39.957 1.00 60.94 110 CYS A CA 1
ATOM 898 C C . CYS A 1 110 ? -27.565 10.299 41.413 1.00 60.94 110 CYS A C 1
ATOM 900 O O . CYS A 1 110 ? -26.643 9.957 42.155 1.00 60.94 110 CYS A O 1
ATOM 902 N N . GLN A 1 111 ? -28.591 11.035 41.841 1.00 68.94 111 GLN A N 1
ATOM 903 C CA . GLN A 1 111 ? -28.705 11.518 43.214 1.00 68.94 111 GLN A CA 1
ATOM 904 C C . GLN A 1 111 ? -28.869 10.372 44.223 1.00 68.94 111 GLN A C 1
ATOM 906 O O . GLN A 1 111 ? -28.184 10.356 45.244 1.00 68.94 111 GLN A O 1
ATOM 911 N N . LEU A 1 112 ? -29.727 9.389 43.930 1.00 66.81 112 LEU A N 1
ATOM 912 C CA . LEU A 1 112 ? -29.930 8.221 44.793 1.00 66.81 112 LEU A CA 1
ATOM 913 C C . LEU A 1 112 ? -28.655 7.386 44.920 1.00 66.81 112 LEU A C 1
ATOM 915 O O . LEU A 1 112 ? -28.269 7.036 46.031 1.00 66.81 112 LEU A O 1
ATOM 919 N N . ALA A 1 113 ? -27.964 7.121 43.811 1.00 61.06 113 ALA A N 1
ATOM 920 C CA . ALA A 1 113 ? -26.707 6.379 43.827 1.00 61.06 113 ALA A CA 1
ATOM 921 C C . ALA A 1 113 ? -25.607 7.090 44.631 1.00 61.06 113 ALA A C 1
ATOM 923 O O . ALA A 1 113 ? -24.854 6.441 45.360 1.00 61.06 113 ALA A O 1
ATOM 924 N N . SER A 1 114 ? -25.557 8.425 44.556 1.00 65.75 114 SER A N 1
ATOM 925 C CA . SER A 1 114 ? -24.652 9.239 45.371 1.00 65.75 114 SER A CA 1
ATOM 926 C C . SER A 1 114 ? -24.946 9.108 46.869 1.00 65.75 114 SER A C 1
ATOM 928 O O . SER A 1 114 ? -24.008 8.960 47.649 1.00 65.75 114 SER A O 1
ATOM 930 N N . GLN A 1 115 ? -26.222 9.087 47.276 1.00 70.56 115 GLN A N 1
ATOM 931 C CA . GLN A 1 115 ? -26.612 8.929 48.685 1.00 70.56 115 GLN A CA 1
ATOM 932 C C . GLN A 1 115 ? -26.190 7.578 49.277 1.00 70.56 115 GLN A C 1
ATOM 934 O O . GLN A 1 115 ? -25.853 7.509 50.457 1.00 70.56 115 GLN A O 1
ATOM 939 N N . ILE A 1 116 ? -26.176 6.516 48.467 1.00 67.19 116 ILE A N 1
ATOM 940 C CA . ILE A 1 116 ? -25.779 5.164 48.896 1.00 67.19 116 ILE A CA 1
ATOM 941 C C . ILE A 1 116 ? -24.307 4.835 48.599 1.00 67.19 116 ILE A C 1
ATOM 943 O O . ILE A 1 116 ? -23.882 3.702 48.813 1.00 67.19 116 ILE A O 1
ATOM 947 N N . ASN A 1 117 ? -23.521 5.808 48.122 1.00 68.69 117 ASN A N 1
ATOM 948 C CA . ASN A 1 117 ? -22.112 5.649 47.741 1.00 68.69 117 ASN A CA 1
ATOM 949 C C . ASN A 1 117 ? -21.863 4.495 46.744 1.00 68.69 117 ASN A C 1
ATOM 951 O O . ASN A 1 117 ? -20.838 3.810 46.802 1.00 68.69 117 ASN A O 1
ATOM 955 N N . VAL A 1 118 ? -22.809 4.269 45.827 1.00 58.25 118 VAL A N 1
ATOM 956 C CA . VAL A 1 118 ? -22.688 3.257 44.772 1.00 58.25 118 VAL A CA 1
ATOM 957 C C . VAL A 1 118 ? -22.306 3.956 43.467 1.00 58.25 118 VAL A C 1
ATOM 959 O O . VAL A 1 118 ? -23.028 4.846 43.017 1.00 58.25 118 VAL A O 1
ATOM 962 N N . PRO A 1 119 ? -21.186 3.583 42.826 1.00 56.75 119 PRO A N 1
ATOM 963 C CA . PRO A 1 119 ? -20.833 4.140 41.529 1.00 56.75 119 PRO A CA 1
ATOM 964 C C . PRO A 1 119 ? -21.854 3.698 40.472 1.00 56.75 119 PRO A C 1
ATOM 966 O O . PRO A 1 119 ? -22.084 2.507 40.264 1.00 56.75 119 PRO A O 1
ATOM 969 N N . LEU A 1 120 ? -22.468 4.666 39.791 1.00 56.00 120 LEU A N 1
ATOM 970 C CA . LEU A 1 120 ? -23.302 4.396 38.623 1.00 56.00 120 LEU A CA 1
ATOM 971 C C . LEU A 1 120 ? -22.428 4.185 37.397 1.00 56.00 120 LEU A C 1
ATOM 973 O O . LEU A 1 120 ? -21.642 5.054 37.019 1.00 56.00 120 LEU A O 1
ATOM 977 N N . PHE A 1 121 ? -22.653 3.064 36.726 1.00 59.12 121 PHE A N 1
ATOM 978 C CA . PHE A 1 121 ? -22.125 2.812 35.398 1.00 59.12 121 PHE A CA 1
ATOM 979 C C . PHE A 1 121 ? -23.308 2.792 34.435 1.00 59.12 121 PHE A C 1
ATOM 981 O O . PHE A 1 121 ? -24.027 1.807 34.304 1.00 59.12 121 PHE A O 1
ATOM 988 N N . GLY A 1 122 ? -23.554 3.929 33.787 1.00 52.91 122 GLY A N 1
ATOM 989 C CA . GLY A 1 122 ? -24.553 4.002 32.729 1.00 52.91 122 GLY A CA 1
ATOM 990 C C . GLY A 1 122 ? -24.041 3.275 31.493 1.00 52.91 122 GLY A C 1
ATOM 991 O O . GLY A 1 122 ? -23.113 3.753 30.843 1.00 52.91 122 GLY A O 1
ATOM 992 N N . PHE A 1 123 ? -24.648 2.144 31.142 1.00 49.47 123 PHE A N 1
ATOM 993 C CA . PHE A 1 123 ? -24.498 1.597 29.802 1.00 49.47 123 PHE A CA 1
ATOM 994 C C . PHE A 1 123 ? -25.500 2.316 28.907 1.00 49.47 123 PHE A C 1
ATOM 996 O O . PHE A 1 123 ? -26.708 2.260 29.122 1.00 49.47 123 PHE A O 1
ATOM 1003 N N . ILE A 1 124 ? -25.017 3.003 27.877 1.00 46.91 124 ILE A N 1
ATOM 1004 C CA . ILE A 1 124 ? -25.910 3.472 26.822 1.00 46.91 124 ILE A CA 1
ATOM 1005 C C . ILE A 1 124 ? -26.265 2.244 25.985 1.00 46.91 124 ILE A C 1
ATOM 1007 O O . ILE A 1 124 ? -25.578 1.922 25.020 1.00 46.91 124 ILE A O 1
ATOM 1011 N N . SER A 1 125 ? -27.328 1.537 26.355 1.00 45.72 125 SER A N 1
ATOM 1012 C CA . SER A 1 125 ? -27.993 0.662 25.394 1.00 45.72 125 SER A CA 1
ATOM 1013 C C . SER A 1 125 ? -28.728 1.590 24.430 1.00 45.72 125 SER A C 1
ATOM 1015 O O . SER A 1 125 ? -29.698 2.221 24.829 1.00 45.72 125 SER A O 1
ATOM 1017 N N . LEU A 1 126 ? -28.208 1.819 23.219 1.00 46.47 126 LEU A N 1
ATOM 1018 C CA . LEU A 1 126 ? -28.884 2.690 22.253 1.00 46.47 126 LEU A CA 1
ATOM 1019 C C . LEU A 1 126 ? -29.811 1.888 21.337 1.00 46.47 126 LEU A C 1
ATOM 1021 O O . LEU A 1 126 ? -29.594 0.720 21.030 1.00 46.47 126 LEU A O 1
ATOM 1025 N N . VAL A 1 127 ? -30.854 2.586 20.917 1.00 55.88 127 VAL A N 1
ATOM 1026 C CA . VAL A 1 127 ? -32.158 2.110 20.457 1.00 55.88 127 VAL A CA 1
ATOM 1027 C C . VAL A 1 127 ? -32.411 2.601 19.038 1.00 55.88 127 VAL A C 1
ATOM 1029 O O . VAL A 1 127 ? -31.870 3.631 18.646 1.00 55.88 127 VAL A O 1
ATOM 1032 N N . SER A 1 128 ? -33.327 1.961 18.310 1.00 46.59 128 SER A N 1
ATOM 1033 C CA . SER A 1 128 ? -34.282 2.737 17.512 1.00 46.59 128 SER A CA 1
ATOM 1034 C C . SER A 1 128 ? -35.534 1.924 17.203 1.00 46.59 128 SER A C 1
ATOM 1036 O O . SER A 1 128 ? -35.462 0.936 16.474 1.00 46.59 128 SER A O 1
ATOM 1038 N N . LYS A 1 129 ? -36.694 2.395 17.664 1.00 52.69 129 LYS A N 1
ATOM 1039 C CA . LYS A 1 129 ? -37.932 2.222 16.904 1.00 52.69 129 LYS A CA 1
ATOM 1040 C C . LYS A 1 129 ? -38.082 3.483 16.060 1.00 52.69 129 LYS A C 1
ATOM 1042 O O . LYS A 1 129 ? -38.104 4.583 16.610 1.00 52.69 129 LYS A O 1
ATOM 1047 N N . GLN A 1 130 ? -38.073 3.318 14.744 1.00 62.44 130 GLN A N 1
ATOM 1048 C CA . GLN A 1 130 ? -38.335 4.397 13.801 1.00 62.44 130 GLN A CA 1
ATOM 1049 C C . GLN A 1 130 ? -39.849 4.591 13.767 1.00 62.44 130 GLN A C 1
ATOM 1051 O O . GLN A 1 130 ? -40.573 3.714 13.297 1.00 62.44 130 GLN A O 1
ATOM 1056 N N . GLU A 1 131 ? -40.337 5.705 14.298 1.00 74.75 131 GLU A N 1
ATOM 1057 C CA . GLU A 1 131 ? -41.734 6.093 14.115 1.00 74.75 131 GLU A CA 1
ATOM 1058 C C . GLU A 1 131 ? -41.783 7.321 13.225 1.00 74.75 131 GLU A C 1
ATOM 1060 O O . GLU A 1 131 ? -41.050 8.289 13.433 1.00 74.75 131 GLU A O 1
ATOM 1065 N N . LYS A 1 132 ? -42.648 7.272 12.213 1.00 81.31 132 LYS A N 1
ATOM 1066 C CA . LYS A 1 132 ? -42.959 8.462 11.437 1.00 81.31 132 LYS A CA 1
ATOM 1067 C C . LYS A 1 132 ? -43.851 9.354 12.281 1.00 81.31 132 LYS A C 1
ATOM 1069 O O . LYS A 1 132 ? -44.861 8.898 12.816 1.00 81.31 132 LYS A O 1
ATOM 1074 N N . ASP A 1 133 ? -43.481 10.620 12.410 1.00 79.69 133 ASP A N 1
ATOM 1075 C CA . ASP A 1 133 ? -44.382 11.597 12.997 1.00 79.69 133 ASP A CA 1
ATOM 1076 C C . ASP A 1 133 ? -45.603 11.830 12.090 1.00 79.69 133 ASP A C 1
ATOM 1078 O O . ASP A 1 133 ? -45.719 11.290 10.987 1.00 79.69 133 ASP A O 1
ATOM 1082 N N . ARG A 1 134 ? -46.540 12.659 12.554 1.00 81.31 134 ARG A N 1
ATOM 1083 C CA . ARG A 1 134 ? -47.783 12.964 11.825 1.00 81.31 134 ARG A CA 1
ATOM 1084 C C . ARG A 1 134 ? -47.542 13.633 10.461 1.00 81.31 134 ARG A C 1
ATOM 1086 O O . ARG A 1 134 ? -48.477 13.744 9.678 1.00 81.31 134 ARG A O 1
ATOM 1093 N N . TYR A 1 135 ? -46.313 14.074 10.190 1.00 87.19 135 TYR A N 1
ATOM 1094 C CA . TYR A 1 135 ? -45.879 14.710 8.948 1.00 87.19 135 TYR A CA 1
ATOM 1095 C C . TYR A 1 135 ? -44.999 13.787 8.090 1.00 87.19 135 TYR A C 1
ATOM 1097 O O . TYR A 1 135 ? -44.521 14.201 7.038 1.00 87.19 135 TYR A O 1
ATOM 1105 N N . GLY A 1 136 ? -44.793 12.534 8.510 1.00 87.50 136 GLY A N 1
ATOM 1106 C CA . GLY A 1 136 ? -44.010 11.544 7.779 1.00 87.50 136 GLY A CA 1
ATOM 1107 C C . GLY A 1 136 ? -42.502 11.593 8.034 1.00 87.50 136 GLY A C 1
ATOM 1108 O O . GLY A 1 136 ? -41.781 10.849 7.368 1.00 87.50 136 GLY A O 1
ATOM 1109 N N . ASN A 1 137 ? -42.019 12.414 8.975 1.00 75.50 137 ASN A N 1
ATOM 1110 C CA . ASN A 1 137 ? -40.595 12.496 9.303 1.00 75.50 137 ASN A CA 1
ATOM 1111 C C . ASN A 1 137 ? -40.187 11.384 10.266 1.00 75.50 137 ASN A C 1
ATOM 1113 O O . ASN A 1 137 ? -40.912 11.074 11.212 1.00 75.50 137 ASN A O 1
ATOM 1117 N N . ASP A 1 138 ? -38.991 10.841 10.071 1.00 72.75 138 ASP A N 1
ATOM 1118 C CA . ASP A 1 138 ? -38.435 9.814 10.944 1.00 72.75 138 ASP A CA 1
ATOM 1119 C C . ASP A 1 138 ? -38.075 10.386 12.323 1.00 72.75 138 ASP A C 1
ATOM 1121 O O . ASP A 1 138 ? -37.251 11.298 12.438 1.00 72.75 138 ASP A O 1
ATOM 1125 N N . ARG A 1 139 ? -38.654 9.820 13.386 1.00 60.47 139 ARG A N 1
ATOM 1126 C CA . ARG A 1 139 ? -38.227 10.040 14.771 1.00 60.47 139 ARG A CA 1
ATOM 1127 C C . ARG A 1 139 ? -37.529 8.803 15.309 1.00 60.47 139 ARG A C 1
ATOM 1129 O O . ARG A 1 139 ? -37.995 7.677 15.138 1.00 60.47 139 ARG A O 1
ATOM 1136 N N . TYR A 1 140 ? -36.422 9.043 16.000 1.00 63.56 140 TYR A N 1
ATOM 1137 C CA . TYR A 1 140 ? -35.641 8.023 16.682 1.00 63.56 140 TYR A CA 1
ATOM 1138 C C . TYR A 1 140 ? -35.828 8.195 18.183 1.00 63.56 140 TYR A 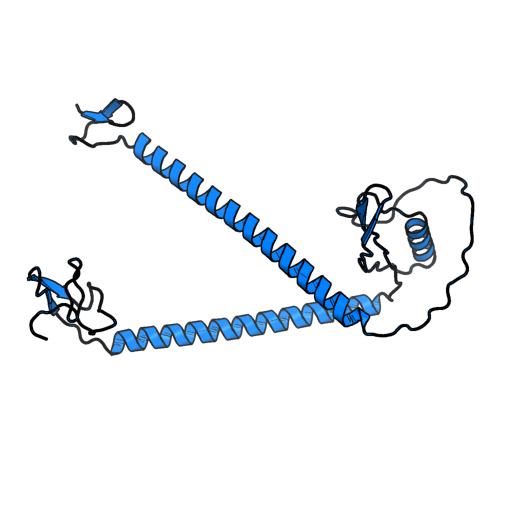C 1
ATOM 1140 O O . TYR A 1 140 ? -35.595 9.278 18.720 1.00 63.56 140 TYR A O 1
ATOM 1148 N N . PHE A 1 141 ? -36.227 7.125 18.861 1.00 56.19 141 PHE A N 1
ATOM 1149 C CA . PHE A 1 141 ? -36.239 7.083 20.318 1.00 56.19 141 PHE A CA 1
ATOM 1150 C C . PHE A 1 141 ? -34.957 6.439 20.825 1.00 56.19 141 PHE A C 1
ATOM 1152 O O . PHE A 1 141 ? -34.524 5.427 20.280 1.00 56.19 141 PHE A O 1
ATOM 1159 N N . VAL A 1 142 ? -34.376 7.018 21.877 1.00 55.91 142 VAL A N 1
ATOM 1160 C CA . VAL A 1 142 ? -33.227 6.472 22.604 1.00 55.91 142 VAL A CA 1
ATOM 1161 C C . VAL A 1 142 ? -33.663 6.130 24.025 1.00 55.91 142 VAL A C 1
ATOM 1163 O O . VAL A 1 142 ? -33.882 7.025 24.834 1.00 55.91 142 VAL A O 1
ATOM 1166 N N . ARG A 1 143 ? -33.806 4.837 24.336 1.00 53.34 143 ARG A N 1
ATOM 1167 C CA . ARG A 1 143 ? -34.012 4.346 25.708 1.00 53.34 143 ARG A CA 1
ATOM 1168 C C . ARG A 1 143 ? -32.652 4.110 26.341 1.00 53.34 143 ARG A C 1
ATOM 1170 O O . ARG A 1 143 ? -31.989 3.149 25.988 1.00 53.34 143 ARG A O 1
ATOM 1177 N N . VAL A 1 144 ? -32.249 4.955 27.279 1.00 52.19 144 VAL A N 1
ATOM 1178 C CA . VAL A 1 144 ? -31.023 4.724 28.049 1.00 52.19 144 VAL A CA 1
ATOM 1179 C C . VAL A 1 144 ? -31.381 3.902 29.285 1.00 52.19 144 VAL A C 1
ATOM 1181 O O . VAL A 1 144 ? -32.247 4.310 30.056 1.00 52.19 144 VAL A O 1
ATOM 1184 N N . VAL A 1 145 ? -30.751 2.740 29.462 1.00 53.97 145 VAL A N 1
ATOM 1185 C CA . VAL A 1 145 ? -30.937 1.889 30.647 1.00 53.97 145 VAL A CA 1
ATOM 1186 C C . VAL A 1 145 ? -29.726 2.055 31.554 1.00 53.97 145 VAL A C 1
ATOM 1188 O O . VAL A 1 145 ? -28.609 1.721 31.174 1.00 53.97 145 VAL A O 1
ATOM 1191 N N . TYR A 1 146 ? -29.943 2.562 32.762 1.00 52.81 146 TYR A N 1
ATOM 1192 C CA . TYR A 1 146 ? -28.890 2.673 33.766 1.00 52.81 146 TYR A CA 1
ATOM 1193 C C . TYR A 1 146 ? -28.891 1.412 34.627 1.00 52.81 146 TYR A C 1
ATOM 1195 O O . TYR A 1 146 ? -29.930 1.018 35.149 1.00 52.81 146 TYR A O 1
ATOM 1203 N N . GLY A 1 147 ? -27.728 0.778 34.760 1.00 58.38 147 GLY A N 1
ATOM 1204 C CA . GLY A 1 147 ? -27.510 -0.312 35.702 1.00 58.38 147 GLY A CA 1
ATOM 1205 C C . GLY A 1 147 ? -26.564 0.135 36.810 1.00 58.38 147 GLY A C 1
ATOM 1206 O O . GLY A 1 147 ? -25.666 0.947 36.594 1.00 58.38 147 GLY A O 1
ATOM 1207 N N . THR A 1 148 ? -26.738 -0.411 38.007 1.00 55.72 148 THR A N 1
ATOM 1208 C CA . THR A 1 148 ? -25.702 -0.369 39.040 1.00 55.72 148 THR A CA 1
ATOM 1209 C C . THR A 1 148 ? -24.935 -1.679 38.965 1.00 55.72 148 THR A C 1
ATOM 1211 O O . THR A 1 148 ? -25.487 -2.739 39.253 1.00 55.72 148 THR A O 1
ATOM 1214 N N . ILE A 1 149 ? -23.672 -1.623 38.560 1.00 63.41 149 ILE A N 1
ATOM 1215 C CA . ILE A 1 149 ? -22.750 -2.751 38.685 1.00 63.41 149 ILE A CA 1
ATOM 1216 C C . ILE A 1 149 ? -21.822 -2.448 39.866 1.00 63.41 149 ILE A C 1
ATOM 1218 O O . ILE A 1 149 ? -21.469 -1.290 40.099 1.00 63.41 149 ILE A O 1
ATOM 1222 N N . SER A 1 150 ? -21.443 -3.475 40.630 1.00 67.44 150 SER A N 1
ATOM 1223 C CA . SER A 1 150 ? -20.476 -3.285 41.709 1.00 67.44 150 SER A CA 1
ATOM 1224 C C . SER A 1 150 ? -19.131 -2.836 41.134 1.00 67.44 150 SER A C 1
ATOM 1226 O O . SER A 1 150 ? -18.758 -3.189 40.011 1.00 67.44 150 SER A O 1
ATOM 1228 N N . LYS A 1 151 ? -18.393 -2.040 41.908 1.00 62.47 151 LYS A N 1
ATOM 1229 C CA . LYS A 1 151 ? -17.099 -1.492 41.495 1.00 62.47 151 LYS A CA 1
ATOM 1230 C C . LYS A 1 151 ? -16.141 -2.605 41.049 1.00 62.47 151 LYS A C 1
ATOM 1232 O O . LYS A 1 151 ? -15.448 -2.447 40.051 1.00 62.47 151 LYS A O 1
ATOM 1237 N N . GLU A 1 152 ? -16.159 -3.736 41.747 1.00 70.19 152 GLU A N 1
ATOM 1238 C CA . GLU A 1 152 ? -15.314 -4.909 41.508 1.00 70.19 152 GLU A CA 1
ATOM 1239 C C . GLU A 1 152 ? -15.544 -5.492 40.109 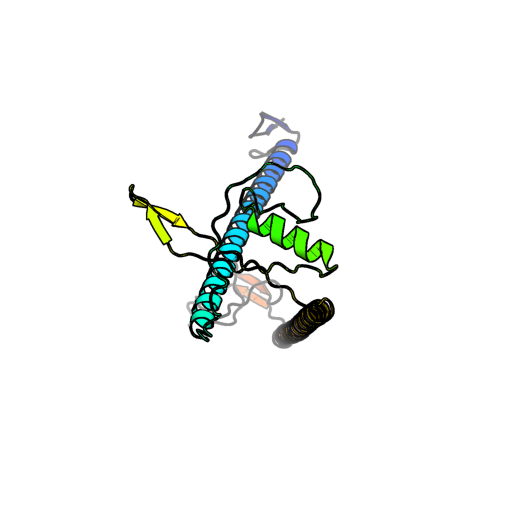1.00 70.19 152 GLU A C 1
ATOM 1241 O O . GLU A 1 152 ? -14.585 -5.690 39.367 1.00 70.19 152 GLU A O 1
ATOM 1246 N N . LYS A 1 153 ? -16.808 -5.655 39.697 1.00 68.38 153 LYS A N 1
ATOM 1247 C CA . LYS A 1 153 ? -17.155 -6.199 38.375 1.00 68.38 153 LYS A CA 1
ATOM 1248 C C . LYS A 1 153 ? -16.739 -5.290 37.215 1.00 68.38 153 LYS A C 1
ATOM 1250 O O . LYS A 1 153 ? -16.422 -5.788 36.139 1.00 68.38 153 LYS A O 1
ATOM 1255 N N . VAL A 1 154 ? -16.707 -3.966 37.405 1.00 63.41 154 VAL A N 1
ATOM 1256 C CA . VAL A 1 154 ? -16.172 -3.053 36.371 1.00 63.41 154 VAL A CA 1
ATOM 1257 C C . VAL A 1 154 ? -14.679 -3.240 36.193 1.00 63.41 154 VAL A C 1
ATOM 1259 O O . VAL A 1 154 ? -14.195 -3.253 35.063 1.00 63.41 154 VAL A O 1
ATOM 1262 N N . PHE A 1 155 ? -13.949 -3.378 37.299 1.00 65.38 155 PHE A N 1
ATOM 1263 C CA . PHE A 1 155 ? -12.515 -3.620 37.230 1.00 65.38 155 PHE A CA 1
ATOM 1264 C C . PHE A 1 155 ? -12.210 -4.966 36.576 1.00 65.38 155 PHE A C 1
ATOM 1266 O O . PHE A 1 155 ? -11.322 -5.012 35.731 1.00 65.38 155 PHE A O 1
ATOM 1273 N N . GLU A 1 156 ? -12.966 -6.023 36.885 1.00 68.62 156 GLU A N 1
ATOM 1274 C CA . GLU A 1 156 ? -12.844 -7.316 36.195 1.00 68.62 156 GLU A CA 1
ATOM 1275 C C . GLU A 1 156 ? -13.037 -7.168 34.679 1.00 68.62 156 GLU A C 1
ATOM 1277 O O . GLU A 1 156 ? -12.167 -7.571 33.909 1.00 68.62 156 GLU A O 1
ATOM 1282 N N . PHE A 1 157 ? -14.101 -6.487 34.241 1.00 67.25 157 PHE A N 1
ATOM 1283 C CA . PHE A 1 157 ? -14.380 -6.290 32.815 1.00 67.25 157 PHE A CA 1
ATOM 1284 C C . PHE A 1 157 ? -13.300 -5.461 32.097 1.00 67.25 157 PHE A C 1
ATOM 1286 O O . PHE A 1 157 ? -12.901 -5.769 30.973 1.00 67.25 157 PHE A O 1
ATOM 1293 N N . ALA A 1 158 ? -12.797 -4.406 32.746 1.00 62.91 158 ALA A N 1
ATOM 1294 C CA . ALA A 1 158 ? -11.709 -3.592 32.206 1.00 62.91 158 ALA A CA 1
ATOM 1295 C C . ALA A 1 158 ? -10.411 -4.408 32.066 1.00 62.91 158 ALA A C 1
ATOM 1297 O O . ALA A 1 158 ? -9.736 -4.330 31.040 1.00 62.91 158 ALA A O 1
ATOM 1298 N N . LEU A 1 159 ? -10.096 -5.240 33.063 1.00 74.38 159 LEU A N 1
ATOM 1299 C CA . LEU A 1 159 ? -8.925 -6.116 33.039 1.00 74.38 159 LEU A CA 1
ATOM 1300 C C . LEU A 1 159 ? -9.022 -7.186 31.942 1.00 74.38 159 LEU A C 1
ATOM 1302 O O . LEU A 1 159 ? -8.014 -7.480 31.294 1.00 74.38 159 LEU A O 1
ATOM 1306 N N . GLU A 1 160 ? -10.211 -7.747 31.709 1.00 71.38 160 GLU A N 1
ATOM 1307 C CA . GLU A 1 160 ? -10.465 -8.694 30.617 1.00 71.38 160 GLU A CA 1
ATOM 1308 C C . GLU A 1 160 ? -10.284 -8.039 29.241 1.00 71.38 160 GLU A C 1
ATOM 1310 O O . GLU A 1 160 ? -9.579 -8.583 28.386 1.00 71.38 160 GLU A O 1
ATOM 1315 N N . SER A 1 161 ? -10.826 -6.831 29.051 1.00 69.31 161 SER A N 1
ATOM 1316 C CA . SER A 1 161 ? -10.662 -6.055 27.814 1.00 69.31 161 SER A CA 1
ATOM 1317 C C . SER A 1 161 ? -9.186 -5.768 27.506 1.00 69.31 161 SER A C 1
ATOM 1319 O O . SER A 1 161 ? -8.715 -6.020 26.393 1.00 69.31 161 SER A O 1
ATOM 1321 N N . ASP A 1 162 ? -8.422 -5.313 28.503 1.00 68.75 162 ASP A N 1
ATOM 1322 C CA . ASP A 1 162 ? -6.987 -5.034 28.356 1.00 68.75 162 ASP A CA 1
ATOM 1323 C C . ASP A 1 162 ? -6.164 -6.308 28.096 1.00 68.75 162 ASP A C 1
ATOM 1325 O O . ASP A 1 162 ? -5.090 -6.271 27.478 1.00 68.75 162 ASP A O 1
ATOM 1329 N N . ALA A 1 163 ? -6.609 -7.459 28.607 1.00 78.81 163 ALA A N 1
ATOM 1330 C CA . ALA A 1 163 ? -5.964 -8.742 28.351 1.00 78.81 163 ALA A CA 1
ATOM 1331 C C . ALA A 1 163 ? -6.172 -9.192 26.898 1.00 78.81 163 ALA A C 1
ATOM 1333 O O . ALA A 1 163 ? -5.231 -9.680 26.261 1.00 78.81 163 ALA A O 1
ATOM 1334 N N . ASP A 1 164 ? -7.370 -9.001 26.354 1.00 79.44 164 ASP A N 1
ATOM 1335 C CA . ASP A 1 164 ? -7.686 -9.387 24.983 1.00 79.44 164 ASP A CA 1
ATOM 1336 C C . ASP A 1 164 ? -7.051 -8.457 23.945 1.00 79.44 164 ASP A C 1
ATOM 1338 O O . ASP A 1 164 ? -6.553 -8.941 22.922 1.00 79.44 164 ASP A O 1
ATOM 1342 N N . GLU A 1 165 ? -6.934 -7.158 24.236 1.00 77.06 165 GLU A N 1
ATOM 1343 C CA . GLU A 1 165 ? -6.190 -6.231 23.379 1.00 77.06 165 GLU A CA 1
ATOM 1344 C C . GLU A 1 165 ? -4.703 -6.617 23.295 1.00 77.06 165 GLU A C 1
ATOM 1346 O O . GLU A 1 165 ? -4.145 -6.726 22.197 1.00 77.06 165 GLU A O 1
ATOM 1351 N N . ARG A 1 166 ? -4.080 -6.965 24.431 1.00 82.25 166 ARG A N 1
ATOM 1352 C CA . ARG A 1 166 ? -2.692 -7.461 24.471 1.00 82.25 166 ARG A CA 1
ATOM 1353 C C . ARG A 1 166 ? -2.509 -8.765 23.693 1.00 82.25 166 ARG A C 1
ATOM 1355 O O . ARG A 1 166 ? -1.523 -8.913 22.963 1.00 82.25 166 ARG A O 1
ATOM 1362 N N . LYS A 1 167 ? -3.452 -9.710 23.793 1.00 88.12 167 LYS A N 1
ATOM 1363 C CA . LYS A 1 167 ? -3.425 -10.954 22.997 1.00 88.12 167 LYS A CA 1
ATOM 1364 C C . LYS A 1 167 ? -3.543 -10.664 21.499 1.00 88.12 167 LYS A C 1
ATOM 1366 O O . LYS A 1 167 ? -2.832 -11.281 20.701 1.00 88.12 167 LYS A O 1
ATOM 1371 N N . LEU A 1 168 ? -4.423 -9.741 21.104 1.00 86.56 168 LEU A N 1
ATOM 1372 C CA . LEU A 1 168 ? -4.619 -9.361 19.705 1.00 86.56 168 LEU A CA 1
ATOM 1373 C C . LEU A 1 168 ? -3.374 -8.677 19.128 1.00 86.56 168 LEU A C 1
ATOM 1375 O O . LEU A 1 168 ? -2.960 -8.990 18.009 1.00 86.56 168 LEU A O 1
ATOM 1379 N N . GLU A 1 169 ? -2.744 -7.784 19.890 1.00 86.38 169 GLU A N 1
ATOM 1380 C CA . GLU A 1 169 ? -1.499 -7.132 19.484 1.00 86.38 169 GLU A CA 1
ATOM 1381 C C . GLU A 1 169 ? -0.351 -8.146 19.343 1.00 86.38 169 GLU A C 1
ATOM 1383 O O . GLU A 1 169 ? 0.388 -8.119 18.355 1.00 86.38 169 GLU A O 1
ATOM 1388 N N . GLY A 1 170 ? -0.253 -9.108 20.267 1.00 92.44 170 GLY A N 1
ATOM 1389 C CA . GLY A 1 170 ? 0.703 -10.214 20.186 1.00 92.44 170 GLY A CA 1
ATOM 1390 C C . GLY A 1 170 ? 0.555 -11.035 18.900 1.00 92.44 170 GLY A C 1
ATOM 1391 O O . GLY A 1 170 ? 1.544 -11.273 18.203 1.00 92.44 170 GLY A O 1
ATOM 1392 N N . LYS A 1 171 ? -0.681 -11.398 18.524 1.00 91.88 171 LYS A N 1
ATOM 1393 C CA . LYS A 1 171 ? -0.963 -12.111 17.263 1.00 91.88 171 LYS A CA 1
ATOM 1394 C C . LYS A 1 171 ? -0.518 -11.307 16.037 1.00 91.88 171 LYS A C 1
ATOM 1396 O O . LYS A 1 171 ? 0.175 -11.854 15.180 1.00 91.88 171 LYS A O 1
ATOM 1401 N N . LYS A 1 172 ? -0.826 -10.004 15.992 1.00 89.81 172 LYS A N 1
ATOM 1402 C CA . LYS A 1 172 ? -0.414 -9.110 14.892 1.00 89.81 172 LYS A CA 1
ATOM 1403 C C . LYS A 1 172 ? 1.109 -9.016 14.754 1.00 89.81 172 LYS A C 1
ATOM 1405 O O . LYS A 1 172 ? 1.624 -9.018 13.638 1.00 89.81 172 LYS A O 1
ATOM 1410 N N . ARG A 1 173 ? 1.848 -8.967 15.871 1.00 92.88 173 ARG A N 1
ATOM 1411 C CA . ARG A 1 173 ? 3.324 -8.946 15.855 1.00 92.88 173 ARG A CA 1
ATOM 1412 C C . ARG A 1 173 ? 3.910 -10.235 15.273 1.00 92.88 173 ARG A C 1
ATOM 1414 O O . ARG A 1 173 ? 4.823 -10.164 14.453 1.00 92.88 173 ARG A O 1
ATOM 1421 N N . ILE A 1 174 ? 3.371 -11.394 15.659 1.00 94.88 174 ILE A N 1
ATOM 1422 C CA . ILE A 1 174 ? 3.808 -12.703 15.140 1.00 94.88 174 ILE A CA 1
ATOM 1423 C C . ILE A 1 174 ? 3.525 -12.811 13.636 1.00 94.88 174 ILE A C 1
ATOM 1425 O O . ILE A 1 174 ? 4.400 -13.206 12.865 1.00 94.88 174 ILE A O 1
ATOM 1429 N N . GLU A 1 175 ? 2.328 -12.419 13.203 1.00 92.31 175 GLU A N 1
ATOM 1430 C CA . GLU A 1 175 ? 1.933 -12.437 11.792 1.00 92.31 175 GLU A CA 1
ATOM 1431 C C . GLU A 1 175 ? 2.839 -11.542 10.932 1.00 92.31 175 GLU A C 1
ATOM 1433 O O . GLU A 1 175 ? 3.356 -11.974 9.898 1.00 92.31 175 GLU A O 1
ATOM 1438 N N . TYR A 1 176 ? 3.125 -10.325 11.401 1.00 92.88 176 TYR A N 1
ATOM 1439 C CA . TYR A 1 176 ? 4.018 -9.400 10.708 1.00 92.88 176 TYR A CA 1
ATOM 1440 C C . TYR A 1 176 ? 5.461 -9.924 10.619 1.00 92.88 176 TYR A C 1
ATOM 1442 O O . TYR A 1 176 ? 6.103 -9.815 9.570 1.00 92.88 176 TYR A O 1
ATOM 1450 N N . ALA A 1 177 ? 5.969 -10.551 11.685 1.00 94.81 177 ALA A N 1
ATOM 1451 C CA . ALA A 1 177 ? 7.286 -11.183 11.675 1.00 94.81 177 ALA A CA 1
ATOM 1452 C C . ALA A 1 177 ? 7.366 -12.331 10.649 1.00 94.81 177 ALA A C 1
ATOM 1454 O O . ALA A 1 177 ? 8.342 -12.426 9.898 1.00 94.81 177 ALA A O 1
ATOM 1455 N N . ASN A 1 178 ? 6.321 -13.160 10.555 1.00 94.62 178 ASN A N 1
ATOM 1456 C CA . ASN A 1 178 ? 6.233 -14.234 9.561 1.00 94.62 178 ASN A CA 1
ATOM 1457 C C . ASN A 1 178 ? 6.205 -13.689 8.127 1.00 94.62 178 ASN A C 1
ATOM 1459 O O . ASN A 1 178 ? 6.918 -14.199 7.259 1.00 94.62 178 ASN A O 1
ATOM 1463 N N . TYR A 1 179 ? 5.451 -12.615 7.889 1.00 92.31 179 TYR A N 1
ATOM 1464 C CA . TYR A 1 179 ? 5.419 -11.931 6.598 1.00 92.31 179 TYR A CA 1
ATOM 1465 C C . TYR A 1 179 ? 6.801 -11.400 6.184 1.00 92.31 179 TYR A C 1
ATOM 1467 O O . TYR A 1 179 ? 7.245 -11.625 5.054 1.00 92.31 179 TYR A O 1
ATOM 1475 N N . LEU A 1 180 ? 7.525 -10.744 7.097 1.00 93.69 180 LEU A N 1
ATOM 1476 C CA . LEU A 1 180 ? 8.879 -10.255 6.821 1.00 93.69 180 LEU A CA 1
ATOM 1477 C C . LEU A 1 180 ? 9.852 -11.398 6.515 1.00 93.69 180 LEU A C 1
ATOM 1479 O O . LEU A 1 180 ? 10.623 -11.306 5.556 1.00 93.69 180 LEU A O 1
ATOM 1483 N N . LYS A 1 181 ? 9.783 -12.494 7.279 1.00 94.50 181 LYS A N 1
ATOM 1484 C CA . LYS A 1 181 ? 10.600 -13.692 7.049 1.00 94.50 181 LYS A CA 1
ATOM 1485 C C . LYS A 1 181 ? 10.354 -14.276 5.655 1.00 94.50 181 LYS A C 1
ATOM 1487 O O . LYS A 1 181 ? 11.313 -14.532 4.927 1.00 94.50 181 LYS A O 1
ATOM 1492 N N . TYR A 1 182 ? 9.090 -14.420 5.257 1.00 91.38 182 TYR A N 1
ATOM 1493 C CA . TYR A 1 182 ? 8.712 -14.879 3.918 1.00 91.38 182 TYR A CA 1
ATOM 1494 C C . TYR A 1 182 ? 9.238 -13.940 2.821 1.00 91.38 182 TYR A C 1
ATOM 1496 O O . TYR A 1 182 ? 9.883 -14.382 1.870 1.00 91.38 182 TYR A O 1
ATOM 1504 N N . LYS A 1 183 ? 9.059 -12.624 2.984 1.00 89.50 183 LYS A N 1
ATOM 1505 C CA . LYS A 1 183 ? 9.544 -11.619 2.028 1.00 89.50 183 LYS A CA 1
ATOM 1506 C C . LYS A 1 183 ? 11.061 -11.696 1.828 1.00 89.50 183 LYS A C 1
ATOM 1508 O O . LYS A 1 183 ? 11.537 -11.639 0.695 1.00 89.50 183 LYS A O 1
ATOM 1513 N N . MET A 1 184 ? 11.828 -11.868 2.904 1.00 88.44 184 MET A N 1
ATOM 1514 C CA . MET A 1 184 ? 13.282 -12.045 2.816 1.00 88.44 184 MET A CA 1
ATOM 1515 C C . MET A 1 184 ? 13.669 -13.343 2.095 1.00 88.44 184 MET A C 1
ATOM 1517 O O . MET A 1 184 ? 14.612 -13.346 1.299 1.00 88.44 184 MET A O 1
ATOM 1521 N N . GLN A 1 185 ? 12.932 -14.435 2.318 1.00 84.94 185 GLN A N 1
ATOM 1522 C CA . GLN A 1 185 ? 13.158 -15.694 1.606 1.00 84.94 185 GLN A CA 1
ATOM 1523 C C . GLN A 1 185 ? 12.924 -15.544 0.100 1.00 84.94 185 GLN A C 1
ATOM 1525 O O . GLN A 1 185 ? 13.779 -15.969 -0.674 1.00 84.94 185 GLN A O 1
ATOM 1530 N N . VAL A 1 186 ? 11.852 -14.870 -0.323 1.00 76.94 186 VAL A N 1
ATOM 1531 C CA . VAL A 1 186 ? 11.585 -14.600 -1.747 1.00 76.94 186 VAL A CA 1
ATOM 1532 C C . VAL A 1 186 ? 12.707 -13.768 -2.376 1.00 76.94 186 VAL A C 1
ATOM 1534 O O . VAL A 1 186 ? 13.240 -14.152 -3.415 1.00 76.94 186 VAL A O 1
ATOM 1537 N N . ILE A 1 187 ? 13.139 -12.686 -1.718 1.00 74.62 187 ILE A N 1
ATOM 1538 C CA . ILE A 1 187 ? 14.230 -11.828 -2.216 1.00 74.62 187 ILE A CA 1
ATOM 1539 C C . ILE A 1 187 ? 15.545 -12.613 -2.332 1.00 74.62 187 ILE A C 1
ATOM 1541 O O . ILE A 1 187 ? 16.279 -12.467 -3.307 1.00 74.62 187 ILE A O 1
ATOM 1545 N N . SER A 1 188 ? 15.863 -13.458 -1.347 1.00 76.12 188 SER A N 1
ATOM 1546 C CA . SER A 1 188 ? 17.084 -14.275 -1.385 1.00 76.12 188 SER A CA 1
ATOM 1547 C C . SER A 1 188 ? 17.050 -15.352 -2.474 1.00 76.12 188 SER A C 1
ATOM 1549 O O . SER A 1 188 ? 18.086 -15.612 -3.084 1.00 76.12 188 SER A O 1
ATOM 1551 N N . HIS A 1 189 ? 15.882 -15.930 -2.771 1.00 70.62 189 HIS A N 1
ATOM 1552 C CA . HIS A 1 189 ? 15.721 -16.856 -3.894 1.00 70.62 189 HIS A CA 1
ATOM 1553 C C . HIS A 1 189 ? 15.837 -16.135 -5.236 1.00 70.62 189 HIS A C 1
ATOM 1555 O O . HIS A 1 189 ? 16.552 -16.616 -6.109 1.00 70.62 189 HIS A O 1
ATOM 1561 N N . GLN A 1 190 ? 15.240 -14.949 -5.379 1.00 68.56 190 GLN A N 1
ATOM 1562 C CA . GLN A 1 190 ? 15.422 -14.116 -6.573 1.00 68.56 190 GLN A CA 1
ATOM 1563 C C . GLN A 1 190 ? 16.906 -13.792 -6.805 1.00 68.56 190 GLN A C 1
ATOM 1565 O O . GLN A 1 190 ? 17.411 -13.972 -7.908 1.00 68.56 190 GLN A O 1
ATOM 1570 N N . LYS A 1 191 ? 17.648 -13.441 -5.744 1.00 64.94 191 LYS A N 1
ATOM 1571 C CA . LYS A 1 191 ? 19.095 -13.175 -5.829 1.00 64.94 191 LYS A CA 1
ATOM 1572 C C . LYS A 1 191 ? 19.945 -14.398 -6.182 1.00 64.94 191 LYS A C 1
ATOM 1574 O O . LYS A 1 191 ? 21.008 -14.231 -6.768 1.00 64.94 191 LYS A O 1
ATOM 1579 N N . LYS A 1 192 ? 19.532 -15.614 -5.806 1.00 61.84 192 LYS A N 1
ATOM 1580 C CA . LYS A 1 192 ? 20.310 -16.840 -6.068 1.00 61.84 192 LYS A CA 1
ATOM 1581 C C . LYS A 1 192 ? 20.076 -17.438 -7.458 1.00 61.84 192 LYS A C 1
ATOM 1583 O O . LYS A 1 192 ? 20.885 -18.254 -7.887 1.00 61.84 192 LYS A O 1
ATOM 1588 N N . VAL A 1 193 ? 18.995 -17.072 -8.149 1.00 58.75 193 VAL A N 1
ATOM 1589 C CA . VAL A 1 193 ? 18.566 -17.770 -9.376 1.00 58.75 193 VAL A CA 1
ATOM 1590 C C . VAL A 1 193 ? 18.982 -17.053 -10.668 1.00 58.75 193 VAL A C 1
ATOM 1592 O O . VAL A 1 193 ? 19.061 -17.689 -11.720 1.00 58.75 193 VAL A O 1
ATOM 1595 N N . GLU A 1 194 ? 19.363 -15.778 -10.627 1.00 61.28 194 GLU A N 1
ATOM 1596 C CA . GLU A 1 194 ? 19.756 -15.054 -11.841 1.00 61.28 194 GLU A CA 1
ATOM 1597 C C . GLU A 1 194 ? 21.273 -14.923 -11.963 1.00 61.28 194 GLU A C 1
ATOM 1599 O O . GLU A 1 194 ? 21.898 -13.993 -11.462 1.00 61.28 194 GLU A O 1
ATOM 1604 N N . LYS A 1 195 ? 21.882 -15.876 -12.688 1.00 78.81 195 LYS A N 1
ATOM 1605 C CA . LYS A 1 195 ? 23.205 -15.661 -13.291 1.00 78.81 195 LYS A CA 1
ATOM 1606 C C . LYS A 1 195 ? 23.160 -14.327 -14.035 1.00 78.81 195 LYS A C 1
ATOM 1608 O O . LYS A 1 195 ? 22.250 -14.127 -14.837 1.00 78.81 195 LYS A O 1
ATOM 1613 N N . TYR A 1 196 ? 24.132 -13.457 -13.778 1.00 87.44 196 TYR A N 1
ATOM 1614 C CA . TYR A 1 196 ? 24.302 -12.204 -14.506 1.00 87.44 196 TYR A CA 1
ATOM 1615 C C . TYR A 1 196 ? 24.270 -12.474 -16.018 1.00 87.44 196 TYR A C 1
ATOM 1617 O O . TYR A 1 196 ? 25.078 -13.253 -16.530 1.00 87.44 196 TYR A O 1
ATOM 1625 N N . ARG A 1 197 ? 23.297 -11.886 -16.718 1.00 90.69 197 ARG A N 1
ATOM 1626 C CA . ARG A 1 197 ? 23.128 -12.009 -18.171 1.00 90.69 197 ARG A CA 1
ATOM 1627 C C . ARG A 1 197 ? 23.282 -10.635 -18.796 1.00 90.69 197 ARG A C 1
ATOM 1629 O O . ARG A 1 197 ? 22.644 -9.683 -18.354 1.00 90.69 197 ARG A O 1
ATOM 1636 N N . VAL A 1 198 ? 24.089 -10.569 -19.847 1.00 95.12 198 VAL A N 1
ATOM 1637 C CA . VAL A 1 198 ? 24.194 -9.409 -20.735 1.00 95.12 198 VAL A CA 1
ATOM 1638 C C . VAL A 1 198 ? 23.727 -9.850 -22.114 1.00 95.12 198 VAL A C 1
ATOM 1640 O O . VAL A 1 198 ? 24.087 -10.935 -22.568 1.00 95.12 198 VAL A O 1
ATOM 1643 N N . THR A 1 199 ? 22.887 -9.047 -22.753 1.00 96.25 199 THR A N 1
ATOM 1644 C CA . THR A 1 199 ? 22.364 -9.298 -24.102 1.00 96.25 199 THR A CA 1
ATOM 1645 C C . THR A 1 199 ? 22.065 -7.972 -24.801 1.00 96.25 199 THR A C 1
ATOM 1647 O O . THR A 1 199 ? 22.289 -6.908 -24.233 1.00 96.25 199 THR A O 1
ATOM 1650 N N . HIS A 1 200 ? 21.542 -8.014 -26.022 1.00 98.06 200 HIS A N 1
ATOM 1651 C CA . HIS A 1 200 ? 21.084 -6.835 -26.752 1.00 98.06 200 HIS A CA 1
ATOM 1652 C C . HIS A 1 200 ? 19.596 -6.960 -27.083 1.00 98.06 200 HIS A C 1
ATOM 1654 O O . HIS A 1 200 ? 19.087 -8.053 -27.336 1.00 98.06 200 HIS A O 1
ATOM 1660 N N . CYS A 1 201 ? 18.875 -5.838 -27.080 1.00 98.00 201 CYS A N 1
ATOM 1661 C CA . CYS A 1 201 ? 17.488 -5.818 -27.526 1.00 98.00 201 CYS A CA 1
ATOM 1662 C C . CYS A 1 201 ? 17.417 -6.118 -29.025 1.00 98.00 201 CYS A C 1
ATOM 1664 O O . CYS A 1 201 ? 17.956 -5.358 -29.819 1.00 98.00 201 CYS A O 1
ATOM 1666 N N . TRP A 1 202 ? 16.670 -7.140 -29.434 1.00 97.12 202 TRP A N 1
ATOM 1667 C CA . TRP A 1 202 ? 16.510 -7.480 -30.853 1.00 97.12 202 TRP A CA 1
ATOM 1668 C C . TRP A 1 202 ? 15.867 -6.361 -31.697 1.00 97.12 202 TRP A C 1
ATOM 1670 O O . TRP A 1 202 ? 16.061 -6.319 -32.906 1.00 97.12 202 TRP A O 1
ATOM 1680 N N . LYS A 1 203 ? 15.084 -5.466 -31.072 1.00 97.81 203 LYS A N 1
ATOM 1681 C CA . LYS A 1 203 ? 14.337 -4.401 -31.762 1.00 97.81 203 LYS A CA 1
ATOM 1682 C C . LYS A 1 203 ? 15.162 -3.131 -31.970 1.00 97.81 203 LYS A C 1
ATOM 1684 O O . LYS A 1 203 ? 15.053 -2.505 -33.017 1.00 97.81 203 LYS A O 1
ATOM 1689 N N . CYS A 1 204 ? 15.944 -2.715 -30.971 1.00 98.00 204 CYS A N 1
ATOM 1690 C CA . CYS A 1 204 ? 16.700 -1.454 -31.011 1.00 98.00 204 CYS A CA 1
ATOM 1691 C C . CYS A 1 204 ? 18.213 -1.608 -30.792 1.00 98.00 204 CYS A C 1
ATOM 1693 O O . CYS A 1 204 ? 18.916 -0.606 -30.724 1.00 98.00 204 CYS A O 1
ATOM 1695 N N . ASN A 1 205 ? 18.717 -2.835 -30.633 1.00 97.81 205 ASN A N 1
ATOM 1696 C CA . ASN A 1 205 ? 20.119 -3.178 -30.363 1.00 97.81 205 ASN A CA 1
ATOM 1697 C C . ASN A 1 205 ? 20.744 -2.538 -29.105 1.00 97.81 205 ASN A C 1
ATOM 1699 O O . ASN A 1 205 ? 21.950 -2.651 -28.885 1.00 97.81 205 ASN A O 1
ATOM 1703 N N . LYS A 1 206 ? 19.941 -1.919 -28.224 1.00 98.00 206 LYS A N 1
ATOM 1704 C CA . LYS A 1 206 ? 20.399 -1.411 -26.920 1.00 98.00 206 LYS A CA 1
ATOM 1705 C C . LYS A 1 206 ? 20.945 -2.569 -26.077 1.00 98.00 206 LYS A C 1
ATOM 1707 O O . LYS A 1 206 ? 20.308 -3.619 -26.004 1.00 98.00 206 LYS A O 1
ATOM 1712 N N . SER A 1 207 ? 22.112 -2.379 -25.458 1.00 97.94 207 SER A N 1
ATOM 1713 C CA . SER A 1 207 ? 22.670 -3.332 -24.488 1.00 97.94 207 SER A CA 1
ATOM 1714 C C . SER A 1 207 ? 21.754 -3.434 -23.270 1.00 97.94 207 SER A C 1
ATOM 1716 O O . SER A 1 207 ? 21.285 -2.410 -22.773 1.00 97.94 207 SER A O 1
ATOM 1718 N N . LEU A 1 208 ? 21.488 -4.658 -22.829 1.00 97.81 208 LEU A N 1
ATOM 1719 C CA . LEU A 1 208 ? 20.610 -4.995 -21.718 1.00 97.81 208 LEU A CA 1
ATOM 1720 C C . LEU A 1 208 ? 21.353 -5.870 -20.708 1.00 97.81 208 LEU A C 1
ATOM 1722 O O . LEU A 1 208 ? 22.100 -6.777 -21.083 1.00 97.81 208 LEU A O 1
ATOM 1726 N N . SER A 1 209 ? 21.104 -5.644 -19.424 1.00 96.12 209 SER A N 1
ATOM 1727 C CA . SER A 1 209 ? 21.687 -6.394 -18.315 1.00 96.12 209 SER A CA 1
ATOM 1728 C C . SER A 1 209 ? 20.606 -6.828 -17.337 1.00 96.12 209 SER A C 1
ATOM 1730 O O . SER A 1 209 ? 19.762 -6.027 -16.946 1.00 96.12 209 SER A O 1
ATOM 1732 N N . SER A 1 210 ? 20.675 -8.071 -16.855 1.00 92.69 210 SER A N 1
ATOM 1733 C CA . SER A 1 210 ? 19.749 -8.571 -15.828 1.00 92.69 210 SER A CA 1
ATOM 1734 C C . SER A 1 210 ? 19.833 -7.811 -14.495 1.00 92.69 210 SER A C 1
ATOM 1736 O O . SER A 1 210 ? 18.981 -7.999 -13.637 1.00 92.69 210 SER A O 1
ATOM 1738 N N . HIS A 1 211 ? 20.857 -6.972 -14.295 1.00 90.56 211 HIS A N 1
ATOM 1739 C CA . HIS A 1 211 ? 20.975 -6.093 -13.126 1.00 90.56 211 HIS A CA 1
ATOM 1740 C C . HIS A 1 211 ? 20.318 -4.720 -13.309 1.00 90.56 211 HIS A C 1
ATOM 1742 O O . HIS A 1 211 ? 19.948 -4.098 -12.316 1.00 90.56 211 HIS A O 1
ATOM 1748 N N . ALA A 1 212 ? 20.243 -4.220 -14.543 1.00 91.19 212 ALA A N 1
ATOM 1749 C CA . ALA A 1 212 ? 19.807 -2.853 -1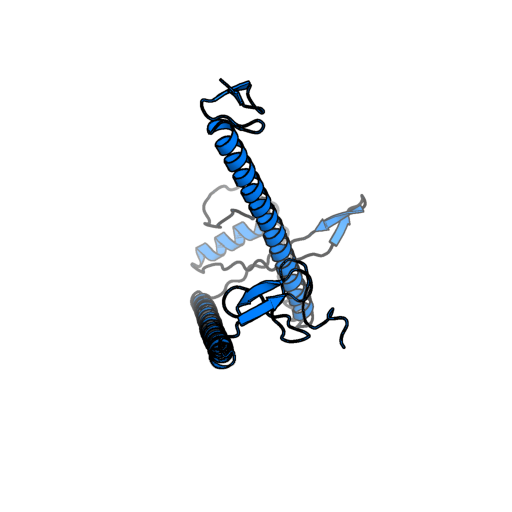4.832 1.00 91.19 212 ALA A CA 1
ATOM 1750 C C . ALA A 1 212 ? 18.392 -2.805 -15.417 1.00 91.19 212 ALA A C 1
ATOM 1752 O O . ALA A 1 212 ? 17.658 -1.848 -15.178 1.00 91.19 212 ALA A O 1
ATOM 1753 N N . ASP A 1 213 ? 18.011 -3.840 -16.158 1.00 95.56 213 ASP A N 1
ATOM 1754 C CA . ASP A 1 213 ? 16.789 -3.879 -16.944 1.00 95.56 213 ASP A CA 1
ATOM 1755 C C . ASP A 1 213 ? 15.800 -4.913 -16.385 1.00 95.56 213 ASP A C 1
ATOM 1757 O O . ASP A 1 213 ? 16.165 -5.901 -15.744 1.00 95.56 213 ASP A O 1
ATOM 1761 N N . ILE A 1 214 ? 14.512 -4.683 -16.631 1.00 93.50 214 ILE A N 1
ATOM 1762 C CA . ILE A 1 214 ? 13.417 -5.490 -16.080 1.00 93.50 214 ILE A CA 1
ATOM 1763 C C . ILE A 1 214 ? 13.321 -6.826 -16.826 1.00 93.50 214 ILE A C 1
ATOM 1765 O O . ILE A 1 214 ? 13.347 -6.858 -18.052 1.00 93.50 214 ILE A O 1
ATOM 1769 N N . ILE A 1 215 ? 13.129 -7.940 -16.119 1.00 94.94 215 ILE A N 1
ATOM 1770 C CA . ILE A 1 215 ? 12.880 -9.253 -16.737 1.00 94.94 215 ILE A CA 1
ATOM 1771 C C . ILE A 1 215 ? 11.382 -9.435 -16.990 1.00 94.94 215 ILE A C 1
ATOM 1773 O O . ILE A 1 215 ? 10.553 -9.229 -16.104 1.00 94.94 215 ILE A O 1
ATOM 1777 N N . CYS A 1 216 ? 11.019 -9.835 -18.210 1.00 95.06 216 CYS A N 1
ATOM 1778 C CA . CYS A 1 216 ? 9.633 -10.090 -18.582 1.00 95.06 216 CYS A CA 1
ATOM 1779 C C . CYS A 1 216 ? 9.088 -11.311 -17.811 1.00 95.06 216 CYS A C 1
ATOM 1781 O O . CYS A 1 216 ? 9.657 -12.399 -17.940 1.00 95.06 216 CYS A O 1
ATOM 1783 N N . PRO A 1 217 ? 7.968 -11.193 -17.072 1.00 91.50 217 PRO A N 1
ATOM 1784 C CA . PRO A 1 217 ? 7.427 -12.303 -16.284 1.00 91.50 217 PRO A CA 1
ATOM 1785 C C . PRO A 1 217 ? 6.921 -13.468 -17.149 1.00 91.50 217 PRO A C 1
ATOM 1787 O O . PRO A 1 217 ? 6.925 -14.606 -16.688 1.00 91.50 217 PRO A O 1
ATOM 1790 N N . ASN A 1 218 ? 6.533 -13.198 -18.403 1.00 95.31 218 ASN A N 1
ATOM 1791 C CA . ASN A 1 218 ? 5.983 -14.204 -19.314 1.00 95.31 218 ASN A CA 1
ATOM 1792 C C . ASN A 1 218 ? 7.084 -15.044 -19.980 1.00 95.31 218 ASN A C 1
ATOM 1794 O O . ASN A 1 218 ? 7.099 -16.262 -19.840 1.00 95.31 218 ASN A O 1
ATOM 1798 N N . CYS A 1 219 ? 8.025 -14.407 -20.690 1.00 94.81 219 CYS A N 1
ATOM 1799 C CA . CYS A 1 219 ? 9.066 -15.121 -21.448 1.00 94.81 219 CYS A CA 1
ATOM 1800 C C . CYS A 1 219 ? 10.405 -15.273 -20.709 1.00 94.81 219 CYS A C 1
ATOM 1802 O O . CYS A 1 219 ? 11.292 -15.965 -21.202 1.00 94.81 219 CYS A O 1
ATOM 1804 N N . ARG A 1 220 ? 10.591 -14.624 -19.549 1.00 94.44 220 ARG A N 1
ATOM 1805 C CA . ARG A 1 220 ? 11.853 -14.596 -18.777 1.00 94.44 220 ARG A CA 1
ATOM 1806 C C . ARG A 1 220 ? 13.069 -14.029 -19.531 1.00 94.44 220 ARG A C 1
ATOM 1808 O O . ARG A 1 220 ? 14.209 -14.264 -19.132 1.00 94.44 220 ARG A O 1
ATOM 1815 N N . TRP A 1 221 ? 12.847 -13.281 -20.614 1.00 95.75 221 TRP A N 1
ATOM 1816 C CA . TRP A 1 221 ? 13.884 -12.492 -21.290 1.00 95.75 221 TRP A CA 1
ATOM 1817 C C . TRP A 1 221 ? 13.988 -11.099 -20.665 1.00 95.75 221 TRP A C 1
ATOM 1819 O O . TRP A 1 221 ? 13.020 -10.601 -20.088 1.00 95.75 221 TRP A O 1
ATOM 1829 N N . ILE A 1 222 ? 15.144 -10.451 -20.817 1.00 96.62 222 ILE A N 1
ATOM 1830 C CA . ILE A 1 222 ? 15.327 -9.059 -20.395 1.00 96.62 222 ILE A CA 1
ATOM 1831 C C . ILE A 1 222 ? 14.497 -8.155 -21.323 1.00 96.62 222 ILE A C 1
ATOM 1833 O O . ILE A 1 222 ? 14.602 -8.244 -22.547 1.00 96.62 222 ILE A O 1
ATOM 1837 N N . SER A 1 223 ? 13.628 -7.336 -20.738 1.00 97.50 223 SER A N 1
ATOM 1838 C CA . SER A 1 223 ? 12.710 -6.429 -21.423 1.00 97.50 223 SER A CA 1
ATOM 1839 C C . SER A 1 223 ? 13.361 -5.066 -21.620 1.00 97.50 223 SER A C 1
ATOM 1841 O O . SER A 1 223 ? 13.827 -4.450 -20.667 1.00 97.50 223 SER A O 1
ATOM 1843 N N . CYS A 1 224 ? 13.355 -4.573 -22.854 1.00 97.94 224 CYS A N 1
ATOM 1844 C CA . CYS A 1 224 ? 13.857 -3.245 -23.189 1.00 97.94 224 CYS A CA 1
ATOM 1845 C C . CYS A 1 224 ? 12.774 -2.168 -23.029 1.00 97.94 224 CYS A C 1
ATOM 1847 O O . CYS A 1 224 ? 11.596 -2.433 -23.275 1.00 97.94 224 CYS A O 1
ATOM 1849 N N . ASP A 1 225 ? 13.184 -0.925 -22.766 1.00 96.94 225 ASP A N 1
ATOM 1850 C CA . ASP A 1 225 ? 12.316 0.266 -22.746 1.00 96.94 225 ASP A CA 1
ATOM 1851 C C . ASP A 1 225 ? 11.535 0.480 -24.056 1.00 96.94 225 ASP A C 1
ATOM 1853 O O . ASP A 1 225 ? 10.467 1.084 -24.061 1.00 96.94 225 ASP A O 1
ATOM 1857 N N . CYS A 1 226 ? 12.030 -0.046 -25.185 1.00 97.62 226 CYS A N 1
ATOM 1858 C CA . CYS A 1 226 ? 11.319 0.003 -26.469 1.00 97.62 226 CYS A CA 1
ATOM 1859 C C . CYS A 1 226 ? 10.152 -1.007 -26.584 1.00 97.62 226 CYS A C 1
ATOM 1861 O O . CYS A 1 226 ? 9.547 -1.141 -27.659 1.00 97.62 226 CYS A O 1
ATOM 1863 N N . GLY A 1 227 ? 9.887 -1.761 -25.510 1.00 96.62 227 GLY A N 1
ATOM 1864 C CA . GLY A 1 227 ? 8.901 -2.840 -25.433 1.00 96.62 227 GLY A CA 1
ATOM 1865 C C . GLY A 1 227 ? 9.370 -4.171 -26.034 1.00 96.62 227 GLY A C 1
ATOM 1866 O O . GLY A 1 227 ? 8.582 -5.107 -26.146 1.00 96.62 227 GLY A O 1
ATOM 1867 N N . GLY A 1 228 ? 10.632 -4.268 -26.465 1.00 97.25 228 GLY A N 1
ATOM 1868 C CA . GLY A 1 228 ? 11.201 -5.501 -27.007 1.00 97.25 228 GLY A CA 1
ATOM 1869 C C . GLY A 1 228 ? 11.530 -6.506 -25.902 1.00 97.25 228 GLY A C 1
ATOM 1870 O O . GLY A 1 228 ? 12.348 -6.217 -25.031 1.00 97.25 228 GLY A O 1
ATOM 1871 N N . CYS A 1 229 ? 10.934 -7.695 -25.963 1.00 97.75 229 CYS A N 1
ATOM 1872 C CA . CYS A 1 229 ? 11.290 -8.867 -25.156 1.00 97.75 229 CYS A CA 1
ATOM 1873 C C . CYS A 1 229 ? 11.075 -10.149 -25.985 1.00 97.75 229 CYS A C 1
ATOM 1875 O O . CYS A 1 229 ? 10.736 -10.060 -27.169 1.00 97.75 229 CYS A O 1
ATOM 1877 N N . GLY A 1 230 ? 11.251 -11.327 -25.378 1.00 96.50 230 GLY A N 1
ATOM 1878 C CA . GLY A 1 230 ? 11.058 -12.620 -26.045 1.00 96.50 230 GLY A CA 1
ATOM 1879 C C . GLY A 1 230 ? 9.628 -12.871 -26.540 1.00 96.50 230 GLY A C 1
ATOM 1880 O O . GLY A 1 230 ? 9.460 -13.555 -27.537 1.00 96.50 230 GLY A O 1
ATOM 1881 N N . CYS A 1 231 ? 8.602 -12.270 -25.922 1.00 97.56 231 CYS A N 1
ATOM 1882 C CA . CYS A 1 231 ? 7.206 -12.430 -26.361 1.00 97.56 231 CYS A CA 1
ATOM 1883 C C . CYS A 1 231 ? 6.918 -11.824 -27.742 1.00 97.56 231 CYS A C 1
ATOM 1885 O O . CYS A 1 231 ? 5.987 -12.258 -28.405 1.00 97.56 231 CYS A O 1
ATOM 1887 N N . ASN A 1 232 ? 7.693 -10.817 -28.154 1.00 96.69 232 ASN A N 1
ATOM 1888 C CA . ASN A 1 232 ? 7.457 -10.076 -29.397 1.00 96.69 232 ASN A CA 1
ATOM 1889 C C . ASN A 1 232 ? 8.546 -10.359 -30.444 1.00 96.69 232 ASN A C 1
ATOM 1891 O O . ASN A 1 232 ? 8.626 -9.648 -31.443 1.00 96.69 232 ASN A O 1
ATOM 1895 N N . TYR A 1 233 ? 9.431 -11.326 -30.185 1.00 96.69 233 TYR A N 1
ATOM 1896 C CA . TYR A 1 233 ? 10.529 -11.664 -31.081 1.00 96.69 233 TYR A CA 1
ATOM 1897 C C . TYR A 1 233 ? 9.993 -12.435 -32.301 1.00 96.69 233 TYR A C 1
ATOM 1899 O O . TYR A 1 233 ? 9.387 -13.483 -32.111 1.00 96.69 233 TYR A O 1
ATOM 1907 N N . PRO A 1 234 ? 10.228 -11.972 -33.543 1.00 93.62 234 PRO A N 1
ATOM 1908 C CA . PRO A 1 234 ? 9.620 -12.554 -34.748 1.00 93.62 234 PRO A CA 1
ATOM 1909 C C . PRO A 1 234 ? 10.158 -13.940 -35.144 1.00 93.62 234 PRO A C 1
ATOM 1911 O O . PRO A 1 234 ? 9.696 -14.507 -36.126 1.00 93.62 234 PRO A O 1
ATOM 1914 N N . GLY A 1 235 ? 11.158 -14.468 -34.431 1.00 90.56 235 GLY A N 1
ATOM 1915 C CA . GLY A 1 235 ? 11.731 -15.793 -34.687 1.00 90.56 235 GLY A CA 1
ATOM 1916 C C . GLY A 1 235 ? 11.115 -16.932 -33.868 1.00 90.56 235 GLY A C 1
ATOM 1917 O O . GLY A 1 235 ? 11.720 -18.000 -33.825 1.00 90.56 235 GLY A O 1
ATOM 1918 N N . TYR A 1 236 ? 9.988 -16.695 -33.187 1.00 65.31 236 TYR A N 1
ATOM 1919 C CA . TYR A 1 236 ? 9.218 -17.696 -32.435 1.00 65.31 236 TYR A CA 1
ATOM 1920 C C . TYR A 1 236 ? 7.815 -17.871 -33.011 1.00 65.31 236 TYR A C 1
ATOM 1922 O O . TYR A 1 236 ? 7.264 -16.871 -33.524 1.00 65.31 236 TYR A O 1
#

Radius of gyration: 34.74 Å; chains: 1; bounding box: 72×56×84 Å

pLDDT: mean 73.17, std 21.19, range [25.27, 98.06]

Sequence (236 aa):
MYKCIKCGKLINIPSHNATCQECVLASSNERKEEIRWKEEKSMRIRSSYRRNEIILEIKDKIAKTSAWVEEEFSPLSEVEFRPKNYSSTDCYCNSRYLGSIYSEDLARTCQLASQINVPLFGFISLVSKQEKDRYGNDRYFVRVVYGTISKEKVFEFALESDADERKLEGKKRIEYANYLKYKMQVISHQKKVEKYRVTHCWKCNKSLSSHADIICPNCRWISCDCGGCGCNYPGY

Secondary structure (DSSP, 8-state):
-EE-TTT--EESS--TTPPPHHHHHHHHHHHHHHHHHHHHHHHHHHHHHHHHHHHHHHHHHHHHHTTS-----PPP-------------------SS-TT---HHHHHHHHHHHHTTPPPEEE------EEE-TTS-EEE---PEEE---HHHHHHHHHHHHHHHHHHHHHHHHHHHHHHHHHHHHHHHHHHH----EEE-TTT--EEETTTSPBPTTT-SBPPTTS-SGGG-TT-